Protein AF-A0A0S9QUF4-F1 (afdb_monomer_lite)

Structure (mmCIF, N/CA/C/O backbone):
data_AF-A0A0S9QUF4-F1
#
_entry.id   AF-A0A0S9QUF4-F1
#
loop_
_atom_site.group_PDB
_atom_site.id
_atom_site.type_symbol
_atom_site.label_atom_id
_atom_site.label_alt_id
_atom_site.label_comp_id
_atom_site.label_asym_id
_atom_site.label_entity_id
_atom_site.label_seq_id
_atom_site.pdbx_PDB_ins_code
_atom_site.Cartn_x
_atom_site.Cartn_y
_atom_site.Cartn_z
_atom_site.occupancy
_atom_site.B_iso_or_equiv
_atom_site.auth_seq_id
_atom_site.auth_comp_id
_atom_site.auth_asym_id
_atom_site.auth_atom_id
_atom_site.pdbx_PDB_model_num
ATOM 1 N N . MET A 1 1 ? 44.371 11.085 -21.356 1.00 67.75 1 MET A N 1
ATOM 2 C CA . MET A 1 1 ? 43.969 10.316 -22.567 1.00 67.75 1 MET A CA 1
ATOM 3 C C . MET A 1 1 ? 42.457 10.089 -22.721 1.00 67.75 1 MET A C 1
ATOM 5 O O . MET A 1 1 ? 41.937 10.367 -23.795 1.00 67.75 1 MET A O 1
ATOM 9 N N . ARG A 1 2 ? 41.716 9.590 -21.712 1.00 78.69 2 ARG A N 1
ATOM 10 C CA . ARG A 1 2 ? 40.257 9.343 -21.843 1.00 78.69 2 ARG A CA 1
ATOM 11 C C . ARG A 1 2 ? 39.419 10.625 -21.968 1.00 78.69 2 ARG A C 1
ATOM 13 O O . ARG A 1 2 ? 38.511 10.667 -22.792 1.00 78.69 2 ARG A O 1
ATOM 20 N N . GLU A 1 3 ? 39.765 11.670 -21.221 1.00 82.94 3 GLU A N 1
ATOM 21 C CA . GLU A 1 3 ? 39.061 12.964 -21.245 1.00 82.94 3 GLU A CA 1
ATOM 22 C C . GLU A 1 3 ? 39.268 13.718 -22.559 1.00 82.94 3 GLU A C 1
ATOM 24 O O . GLU A 1 3 ? 38.306 14.188 -23.154 1.00 82.94 3 GLU A O 1
ATOM 29 N N . TYR A 1 4 ? 40.493 13.705 -23.092 1.00 91.00 4 TYR A N 1
ATOM 30 C CA . TYR A 1 4 ? 40.798 14.242 -24.420 1.00 91.00 4 TYR A CA 1
ATOM 31 C C . TYR A 1 4 ? 39.963 13.570 -25.526 1.00 91.00 4 TYR A C 1
ATOM 33 O O . TYR A 1 4 ? 39.335 14.255 -26.330 1.00 91.00 4 TYR A O 1
ATOM 41 N N . LYS A 1 5 ? 39.868 12.229 -25.526 1.00 89.62 5 LYS A N 1
ATOM 42 C CA . LYS A 1 5 ? 39.033 11.487 -26.493 1.00 89.62 5 LYS A CA 1
ATOM 43 C C . LYS A 1 5 ? 37.543 11.817 -26.358 1.00 89.62 5 LYS A C 1
ATOM 45 O O . LYS A 1 5 ? 36.837 11.824 -27.362 1.00 89.62 5 LYS A O 1
ATOM 50 N N . ARG A 1 6 ? 37.057 12.081 -25.142 1.00 90.06 6 ARG A N 1
ATOM 51 C CA . ARG A 1 6 ? 35.666 12.484 -24.898 1.00 90.06 6 ARG A CA 1
ATOM 52 C C . ARG A 1 6 ? 35.401 13.905 -25.402 1.00 90.06 6 ARG A C 1
ATOM 54 O O . ARG A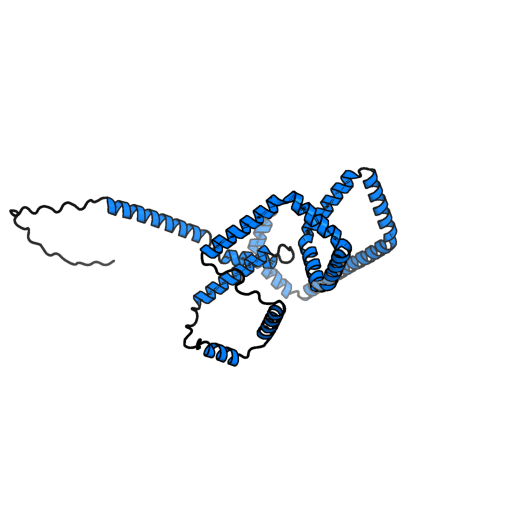 1 6 ? 34.499 14.080 -26.211 1.00 90.06 6 ARG A O 1
ATOM 61 N N . ALA A 1 7 ? 36.246 14.866 -25.030 1.00 91.00 7 ALA A N 1
ATOM 62 C CA . ALA A 1 7 ? 36.144 16.258 -25.468 1.00 91.00 7 ALA A CA 1
ATOM 63 C C . ALA A 1 7 ? 36.306 16.415 -26.991 1.00 91.00 7 ALA A C 1
ATOM 65 O O . ALA A 1 7 ? 35.723 17.316 -27.588 1.00 91.00 7 ALA A O 1
ATOM 66 N N . TRP A 1 8 ? 37.091 15.548 -27.639 1.00 94.38 8 TRP A N 1
ATOM 67 C CA . TRP A 1 8 ? 37.191 15.496 -29.098 1.00 94.38 8 TRP A CA 1
ATOM 68 C C . TRP A 1 8 ? 35.911 14.945 -29.742 1.00 94.38 8 TRP A C 1
ATOM 70 O O . TRP A 1 8 ? 35.427 15.524 -30.709 1.00 94.38 8 TRP A O 1
ATOM 80 N N . ARG A 1 9 ? 35.316 13.874 -29.192 1.00 91.38 9 ARG A N 1
ATOM 81 C CA . ARG A 1 9 ? 34.036 13.325 -29.686 1.00 91.38 9 ARG A CA 1
ATOM 82 C C . ARG A 1 9 ? 32.873 14.293 -29.504 1.00 91.38 9 ARG A C 1
ATOM 84 O O . ARG A 1 9 ? 32.008 14.329 -30.363 1.00 91.38 9 ARG A O 1
ATOM 91 N N . GLU A 1 10 ? 32.853 15.047 -28.409 1.00 91.94 10 GLU A N 1
ATOM 92 C CA . GLU A 1 10 ? 31.829 16.065 -28.150 1.00 91.94 10 GLU A CA 1
ATOM 93 C C . GLU A 1 10 ? 31.962 17.232 -29.138 1.00 91.94 10 GLU A C 1
ATOM 95 O O . GLU A 1 10 ? 30.980 17.599 -29.776 1.00 91.94 10 GLU A O 1
ATOM 100 N N . ARG A 1 11 ? 33.185 17.735 -29.366 1.00 93.31 11 ARG A N 1
ATOM 101 C CA . ARG A 1 11 ? 33.449 18.788 -30.363 1.00 93.31 11 ARG A CA 1
ATOM 102 C C . ARG A 1 11 ? 33.164 18.360 -31.806 1.00 93.31 11 ARG A C 1
ATOM 104 O O . ARG A 1 11 ? 32.759 19.189 -32.606 1.00 93.31 11 ARG A O 1
ATOM 111 N N . ASN A 1 12 ? 33.346 17.079 -32.128 1.00 94.12 12 ASN A N 1
ATOM 112 C CA . ASN A 1 12 ? 33.131 16.533 -33.473 1.00 94.12 12 ASN A CA 1
ATOM 113 C C . ASN A 1 12 ? 31.830 15.724 -33.593 1.00 94.12 12 ASN A C 1
ATOM 115 O O . ASN A 1 12 ? 31.680 14.942 -34.529 1.00 94.12 12 ASN A O 1
ATOM 119 N N . ALA A 1 13 ? 30.893 15.864 -32.652 1.00 93.00 13 ALA A N 1
ATOM 120 C CA . ALA A 1 13 ? 29.685 15.041 -32.622 1.00 93.00 13 ALA A CA 1
ATOM 121 C C . ALA A 1 13 ? 28.833 15.211 -33.889 1.00 93.00 13 ALA A C 1
ATOM 123 O O . ALA A 1 13 ? 28.369 14.211 -34.435 1.00 93.00 13 ALA A O 1
ATOM 124 N N . ALA A 1 14 ? 28.688 16.452 -34.371 1.00 92.69 14 ALA A N 1
ATOM 125 C CA . ALA A 1 14 ? 27.957 16.773 -35.597 1.00 92.69 14 ALA A CA 1
ATOM 126 C C . ALA A 1 14 ? 28.608 16.120 -36.825 1.00 92.69 14 ALA A C 1
ATOM 128 O O . ALA A 1 14 ? 27.965 15.330 -37.505 1.00 92.69 14 ALA A O 1
ATOM 129 N N . HIS A 1 15 ? 29.916 16.315 -37.015 1.00 93.25 15 HIS A N 1
ATOM 130 C CA . HIS A 1 15 ? 30.663 15.709 -38.121 1.00 93.25 15 HIS A CA 1
ATOM 131 C C . HIS A 1 15 ? 30.640 14.169 -38.084 1.00 93.25 15 HIS A C 1
ATOM 133 O O . HIS A 1 15 ? 30.489 13.509 -39.107 1.00 93.25 15 HIS A O 1
ATOM 139 N N . ILE A 1 16 ? 30.763 13.556 -36.899 1.00 91.06 16 ILE A N 1
ATOM 140 C CA . ILE A 1 16 ? 30.657 12.094 -36.745 1.00 91.06 16 ILE A CA 1
ATOM 141 C C . ILE A 1 16 ? 29.246 11.609 -37.103 1.00 91.06 16 ILE A C 1
ATOM 143 O O . ILE A 1 16 ? 29.099 10.512 -37.641 1.00 91.06 16 ILE A O 1
ATOM 147 N N . TRP A 1 17 ? 28.213 12.384 -36.770 1.00 93.81 17 TRP A N 1
ATOM 148 C CA . TRP A 1 17 ? 26.831 12.054 -37.098 1.00 93.81 17 TRP A CA 1
ATOM 149 C C . TRP A 1 17 ? 26.563 12.177 -38.600 1.00 93.81 17 TRP A C 1
ATOM 151 O O . TRP A 1 17 ? 26.047 11.227 -39.180 1.00 93.81 17 TRP A O 1
ATOM 161 N N . GLU A 1 18 ? 26.992 13.269 -39.232 1.00 92.94 18 GLU A N 1
ATOM 162 C CA . GLU A 1 18 ? 26.884 13.492 -40.681 1.00 92.94 18 GLU A CA 1
ATOM 163 C C . GLU A 1 18 ? 27.625 12.412 -41.472 1.00 92.94 18 GLU A C 1
ATOM 165 O O . GLU A 1 18 ? 27.041 11.781 -42.350 1.00 92.94 18 GLU A O 1
ATOM 170 N N . TYR A 1 19 ? 28.870 12.112 -41.091 1.00 94.00 19 TYR A N 1
ATOM 171 C CA . TYR A 1 19 ? 29.651 11.037 -41.704 1.00 94.00 19 TYR A CA 1
ATOM 172 C C . TYR A 1 19 ? 28.949 9.678 -41.590 1.00 94.00 19 TYR A C 1
ATOM 174 O O . TYR A 1 19 ? 28.909 8.910 -42.547 1.00 94.00 19 TYR A O 1
ATOM 182 N N . ARG A 1 20 ? 28.358 9.370 -40.427 1.00 91.12 20 ARG A N 1
ATOM 183 C CA . ARG A 1 20 ? 27.586 8.131 -40.243 1.00 91.12 20 ARG A CA 1
ATOM 184 C C . ARG A 1 20 ? 26.309 8.124 -41.070 1.00 91.12 20 ARG A C 1
ATOM 186 O O . ARG A 1 20 ? 25.988 7.088 -41.626 1.00 91.12 20 ARG A O 1
ATOM 193 N N . ALA A 1 21 ? 25.594 9.241 -41.153 1.00 91.94 21 ALA A N 1
ATOM 194 C CA . ALA A 1 21 ? 24.373 9.336 -41.944 1.00 91.94 21 ALA A CA 1
ATOM 195 C C . ALA A 1 21 ? 24.660 9.141 -43.441 1.00 91.94 21 ALA A C 1
ATOM 197 O O . ALA A 1 21 ? 23.951 8.378 -44.092 1.00 91.94 21 ALA A O 1
ATOM 198 N N . ALA A 1 22 ? 25.729 9.756 -43.957 1.00 93.25 22 ALA A N 1
ATOM 199 C CA . ALA A 1 22 ? 26.190 9.559 -45.329 1.00 93.25 22 ALA A CA 1
ATOM 200 C C . ALA A 1 22 ? 26.608 8.101 -45.577 1.00 93.25 22 ALA A C 1
ATOM 202 O O . ALA A 1 22 ? 26.107 7.463 -46.498 1.00 93.25 22 ALA A O 1
ATOM 203 N N . TYR A 1 23 ? 27.429 7.530 -44.691 1.00 93.12 23 TYR A N 1
ATOM 204 C CA . TYR A 1 23 ? 27.848 6.132 -44.791 1.00 93.12 23 TYR A CA 1
ATOM 205 C C . TYR A 1 23 ? 26.661 5.155 -44.758 1.00 93.12 23 TYR A C 1
ATOM 207 O O . TYR A 1 23 ? 26.606 4.207 -45.542 1.00 93.12 23 TYR A O 1
ATOM 215 N N . ASP A 1 24 ? 25.694 5.390 -43.869 1.00 91.31 24 ASP A N 1
ATOM 216 C CA . ASP A 1 24 ? 24.489 4.573 -43.730 1.00 91.31 24 ASP A CA 1
ATOM 217 C C . ASP A 1 24 ? 23.575 4.690 -44.967 1.00 91.31 24 ASP A C 1
ATOM 219 O O . ASP A 1 24 ? 22.935 3.703 -45.339 1.00 91.31 24 ASP A O 1
ATOM 223 N N . ALA A 1 25 ? 23.534 5.861 -45.617 1.00 91.31 25 ALA A N 1
ATOM 224 C CA . ALA A 1 25 ? 22.797 6.094 -46.860 1.00 91.31 25 ALA A CA 1
ATOM 225 C C . ALA A 1 25 ? 23.457 5.419 -48.074 1.00 91.31 25 ALA A C 1
ATOM 227 O O . ALA A 1 25 ? 22.751 4.893 -48.932 1.00 91.31 25 ALA A O 1
ATOM 228 N N . GLU A 1 26 ? 24.789 5.385 -48.121 1.00 93.81 26 GLU A N 1
ATOM 229 C CA . GLU A 1 26 ? 25.563 4.708 -49.170 1.00 93.81 26 GLU A CA 1
ATOM 230 C C . GLU A 1 26 ? 25.562 3.177 -49.017 1.00 93.81 26 GLU A C 1
ATOM 232 O O . GLU A 1 26 ? 25.671 2.455 -50.006 1.00 93.81 26 GLU A O 1
ATOM 237 N N . HIS A 1 27 ? 25.394 2.658 -47.791 1.00 94.62 27 HIS A N 1
ATOM 238 C CA . HIS A 1 27 ? 25.490 1.222 -47.486 1.00 94.62 27 HIS A CA 1
ATOM 239 C C . HIS A 1 27 ? 24.223 0.642 -46.817 1.00 94.62 27 HIS A C 1
ATOM 241 O O . HIS A 1 27 ? 24.315 -0.032 -45.776 1.00 94.62 27 HIS A O 1
ATOM 247 N N . PRO A 1 28 ? 23.021 0.823 -47.400 1.00 92.19 28 PRO A N 1
ATOM 248 C CA . PRO A 1 28 ? 21.770 0.395 -46.775 1.00 92.19 28 PRO A CA 1
ATOM 249 C C . PRO A 1 28 ? 21.699 -1.127 -46.594 1.00 92.19 28 PRO A C 1
ATOM 251 O O . PRO A 1 28 ? 21.142 -1.618 -45.607 1.00 92.19 28 PRO A O 1
ATOM 254 N N . ASP A 1 29 ? 22.292 -1.897 -47.505 1.00 92.94 29 ASP A N 1
ATOM 255 C CA . ASP A 1 29 ? 22.238 -3.359 -47.461 1.00 92.94 29 ASP A CA 1
ATOM 256 C C . ASP A 1 29 ? 23.143 -3.952 -46.379 1.00 92.94 29 ASP A C 1
ATOM 258 O O . ASP A 1 29 ? 22.740 -4.897 -45.693 1.00 92.94 29 ASP A O 1
ATOM 262 N N . VAL A 1 30 ? 24.307 -3.340 -46.130 1.00 91.88 30 VAL A N 1
ATOM 263 C CA . VAL A 1 30 ? 25.184 -3.708 -45.007 1.00 91.88 30 VAL A CA 1
ATOM 264 C C . VAL A 1 30 ? 24.451 -3.474 -43.685 1.00 91.88 30 VAL A C 1
ATOM 266 O O . VAL A 1 30 ? 24.403 -4.369 -42.839 1.00 91.88 30 VAL A O 1
ATOM 269 N N . LYS A 1 31 ? 23.772 -2.329 -43.533 1.00 90.00 31 LYS A N 1
ATOM 270 C CA . LYS A 1 31 ? 22.973 -2.029 -42.334 1.00 90.00 31 LYS A CA 1
ATOM 271 C C . LYS A 1 31 ? 21.803 -2.972 -42.134 1.00 90.00 31 LYS A C 1
ATOM 273 O O . LYS A 1 31 ? 21.579 -3.444 -41.017 1.00 90.00 31 LYS A O 1
ATOM 278 N N . ARG A 1 32 ? 21.063 -3.291 -43.197 1.00 91.69 32 ARG A N 1
ATOM 279 C CA . ARG A 1 32 ? 19.975 -4.279 -43.132 1.00 91.69 32 ARG A CA 1
ATOM 280 C C . ARG A 1 32 ? 20.510 -5.652 -42.728 1.00 91.69 32 ARG A C 1
ATOM 282 O O . ARG A 1 32 ? 19.890 -6.316 -41.894 1.00 91.69 32 ARG A O 1
ATOM 289 N N . ALA A 1 33 ? 21.656 -6.073 -43.262 1.00 93.50 33 ALA A N 1
ATOM 290 C CA . ALA A 1 33 ? 22.291 -7.339 -42.906 1.00 93.50 33 ALA A CA 1
ATOM 291 C C . ALA A 1 33 ? 22.763 -7.365 -41.439 1.00 93.50 33 ALA A C 1
ATOM 293 O O . ALA A 1 33 ? 22.498 -8.335 -40.725 1.00 93.50 33 ALA A O 1
ATOM 294 N N . GLU A 1 34 ? 23.392 -6.294 -40.950 1.00 93.00 34 GLU A N 1
ATOM 295 C CA . GLU A 1 34 ? 23.780 -6.147 -39.542 1.00 93.00 34 GLU A CA 1
ATOM 296 C C . GLU A 1 34 ? 22.569 -6.163 -38.603 1.00 93.00 34 GLU A C 1
ATOM 298 O O . GLU A 1 34 ? 22.570 -6.882 -37.600 1.00 93.00 34 GLU A O 1
ATOM 303 N N . ALA A 1 35 ? 21.506 -5.430 -38.948 1.00 92.44 35 ALA A N 1
ATOM 304 C CA . ALA A 1 35 ? 20.266 -5.399 -38.180 1.00 92.44 35 ALA A CA 1
ATOM 305 C C . ALA A 1 35 ? 19.613 -6.789 -38.101 1.00 92.44 35 ALA A C 1
ATOM 307 O O . ALA A 1 35 ? 19.190 -7.206 -37.019 1.00 92.44 35 ALA A O 1
ATOM 308 N N . ARG A 1 36 ? 19.594 -7.547 -39.210 1.00 95.62 36 ARG A N 1
ATOM 309 C CA . ARG A 1 36 ? 19.120 -8.944 -39.242 1.00 95.62 36 ARG A CA 1
ATOM 310 C C . ARG A 1 36 ? 19.958 -9.842 -38.329 1.00 95.62 36 ARG A C 1
ATOM 312 O O . ARG A 1 36 ? 19.392 -10.506 -37.461 1.00 95.62 36 ARG A O 1
ATOM 319 N N . ARG A 1 37 ? 21.293 -9.794 -38.429 1.00 95.31 37 ARG A N 1
ATOM 320 C CA . ARG A 1 37 ? 22.211 -10.564 -37.561 1.00 95.31 37 ARG A CA 1
ATOM 321 C C . ARG A 1 37 ? 22.020 -10.227 -36.080 1.00 95.31 37 ARG A C 1
ATOM 323 O O . ARG A 1 37 ? 21.986 -11.118 -35.229 1.00 95.31 37 ARG A O 1
ATOM 330 N N . TYR A 1 38 ? 21.863 -8.945 -35.754 1.00 94.56 38 TYR A N 1
ATOM 331 C CA . TYR A 1 38 ? 21.595 -8.496 -34.390 1.00 94.56 38 TYR A CA 1
ATOM 332 C C . TYR A 1 38 ? 20.245 -9.017 -33.873 1.00 94.56 38 TYR A C 1
ATOM 334 O O . TYR A 1 38 ? 20.170 -9.555 -32.761 1.00 94.56 38 TYR A O 1
ATOM 342 N N . ALA A 1 39 ? 19.187 -8.906 -34.680 1.00 95.69 39 ALA A N 1
ATOM 343 C CA . ALA A 1 39 ? 17.855 -9.394 -34.339 1.00 95.69 39 ALA A CA 1
ATOM 344 C C . ALA A 1 39 ? 17.838 -10.918 -34.136 1.00 95.69 39 ALA A C 1
ATOM 346 O O . ALA A 1 39 ? 17.264 -11.403 -33.157 1.00 95.69 39 ALA A O 1
ATOM 347 N N . GLU A 1 40 ? 18.520 -11.679 -34.992 1.00 96.00 40 GLU A N 1
ATOM 348 C CA . GLU A 1 40 ? 18.682 -13.128 -34.854 1.00 96.00 40 GLU A CA 1
ATOM 349 C C . GLU A 1 40 ? 19.428 -13.500 -33.576 1.00 96.00 40 GLU A C 1
ATOM 351 O O . GLU A 1 40 ? 18.939 -14.329 -32.804 1.00 96.00 40 GLU A O 1
ATOM 356 N N . LYS A 1 41 ? 20.553 -12.836 -33.284 1.00 96.81 41 LYS A N 1
ATOM 357 C CA . LYS A 1 41 ? 21.297 -13.032 -32.032 1.00 96.81 41 LYS A CA 1
ATOM 358 C C . LYS A 1 41 ? 20.410 -12.765 -30.816 1.00 96.81 41 LYS A C 1
ATOM 360 O O . LYS A 1 41 ? 20.392 -13.566 -29.880 1.00 96.81 41 LYS A O 1
ATOM 365 N N . LYS A 1 42 ? 19.609 -11.692 -30.836 1.00 96.44 42 LYS A N 1
ATOM 366 C CA . LYS A 1 42 ? 18.646 -11.392 -29.764 1.00 96.44 42 LYS A CA 1
ATOM 367 C C . LYS A 1 42 ? 17.520 -12.415 -29.669 1.00 96.44 42 LYS A C 1
ATOM 369 O O . LYS A 1 42 ? 17.131 -12.781 -28.559 1.00 96.44 42 LYS A O 1
ATOM 374 N N . ARG A 1 43 ? 17.016 -12.926 -30.792 1.00 96.06 43 ARG A N 1
ATOM 375 C CA . ARG A 1 43 ? 16.012 -14.000 -30.814 1.00 96.06 43 ARG A CA 1
ATOM 376 C C . ARG A 1 43 ? 16.579 -15.293 -30.229 1.00 96.06 43 ARG A C 1
ATOM 378 O O . ARG A 1 43 ? 15.913 -15.923 -29.410 1.00 96.06 43 ARG A O 1
ATOM 385 N N . GLN A 1 44 ? 17.808 -15.661 -30.586 1.00 96.06 44 GLN A N 1
ATOM 386 C CA . GLN A 1 44 ? 18.507 -16.816 -30.021 1.00 96.06 44 GLN A CA 1
ATOM 387 C C . GLN A 1 44 ? 18.759 -16.648 -28.517 1.00 96.06 44 GLN A C 1
ATOM 389 O O . GLN A 1 44 ? 18.510 -17.576 -27.752 1.00 96.06 44 GLN A O 1
ATOM 394 N N . GLU A 1 45 ? 19.182 -15.465 -28.067 1.00 96.12 45 GLU A N 1
ATOM 395 C CA . GLU A 1 45 ? 19.373 -15.156 -26.645 1.00 96.12 45 GLU A CA 1
ATOM 396 C C . GLU A 1 45 ? 18.060 -15.297 -25.857 1.00 96.12 45 GLU A C 1
ATOM 398 O O . GLU A 1 45 ? 18.023 -15.960 -24.818 1.00 96.12 45 GLU A O 1
ATOM 403 N N . ARG A 1 46 ? 16.952 -14.752 -26.382 1.00 96.19 46 ARG A N 1
ATOM 404 C CA . ARG A 1 46 ? 15.613 -14.907 -25.788 1.00 96.19 46 ARG A CA 1
ATOM 405 C C . ARG A 1 46 ? 15.188 -16.373 -25.728 1.00 96.19 46 ARG A C 1
ATOM 407 O O . ARG A 1 46 ? 14.740 -16.812 -24.673 1.00 96.19 46 ARG A O 1
ATOM 414 N N . ARG A 1 47 ? 15.392 -17.140 -26.806 1.00 96.50 47 ARG A N 1
ATOM 415 C CA . ARG A 1 47 ? 15.107 -18.586 -26.846 1.00 96.50 47 ARG A CA 1
ATOM 416 C C . ARG A 1 47 ? 15.924 -19.356 -25.810 1.00 96.50 47 ARG A C 1
ATOM 418 O O . ARG A 1 47 ? 15.355 -20.156 -25.080 1.00 96.50 47 ARG A O 1
ATOM 425 N N . ARG A 1 48 ? 17.226 -19.074 -25.683 1.00 96.94 48 ARG A N 1
ATOM 426 C CA . ARG A 1 48 ? 18.100 -19.675 -24.657 1.00 96.94 48 ARG A CA 1
ATOM 427 C C . ARG A 1 48 ? 17.653 -19.313 -23.241 1.00 96.94 48 ARG A C 1
ATOM 429 O O . ARG A 1 48 ? 17.691 -20.150 -22.347 1.00 96.94 48 ARG A O 1
ATOM 436 N N . LYS A 1 49 ? 17.223 -18.070 -23.013 1.00 96.12 49 LYS A N 1
ATOM 437 C CA . LYS A 1 49 ? 16.694 -17.641 -21.712 1.00 96.12 49 LYS A CA 1
ATOM 438 C C . LYS A 1 49 ? 15.385 -18.358 -21.382 1.00 96.12 49 LYS A C 1
ATOM 440 O O . LYS A 1 49 ? 15.241 -18.856 -20.271 1.00 96.12 49 LYS A O 1
ATOM 445 N N . GLN A 1 50 ? 14.467 -18.447 -22.341 1.00 94.94 50 GLN A N 1
ATOM 446 C CA . GLN A 1 50 ? 13.205 -19.170 -22.184 1.00 94.94 50 GLN A CA 1
ATOM 447 C C . GLN A 1 50 ? 13.440 -20.665 -21.954 1.00 94.94 50 GLN A C 1
ATOM 449 O O . GLN A 1 50 ? 12.865 -21.222 -21.025 1.00 94.94 50 GLN A O 1
ATOM 454 N N . SER A 1 51 ? 14.329 -21.307 -22.718 1.00 95.12 51 SER A N 1
ATOM 455 C CA . SER A 1 51 ? 14.635 -22.728 -22.530 1.00 95.12 51 SER A CA 1
ATOM 456 C C . SER A 1 51 ? 15.243 -23.003 -21.155 1.00 95.12 51 SER A C 1
ATOM 458 O O . SER A 1 51 ? 14.812 -23.940 -20.492 1.00 95.12 51 SER A O 1
ATOM 460 N N . ARG A 1 52 ? 16.151 -22.140 -20.673 1.00 96.62 52 ARG A N 1
ATOM 461 C CA . ARG A 1 52 ? 16.693 -22.203 -19.303 1.00 96.62 52 ARG A CA 1
ATOM 462 C C . ARG A 1 52 ? 15.622 -22.011 -18.231 1.00 96.62 52 ARG A C 1
ATOM 464 O O . ARG A 1 52 ? 15.654 -22.688 -17.212 1.00 96.62 52 ARG A O 1
ATOM 471 N N . GLN A 1 53 ? 14.680 -21.091 -18.436 1.00 95.81 53 GLN A N 1
ATOM 472 C CA . GLN A 1 53 ? 13.568 -20.891 -17.502 1.00 95.81 53 GLN A CA 1
ATOM 473 C C . GLN A 1 53 ? 12.659 -22.119 -17.453 1.00 95.81 53 GLN A C 1
ATOM 475 O O . GLN A 1 53 ? 12.302 -22.566 -16.367 1.00 95.81 53 GLN A O 1
ATOM 480 N N . VAL A 1 54 ? 12.328 -22.698 -18.609 1.00 96.12 54 VAL A N 1
ATOM 481 C CA . VAL A 1 54 ? 11.514 -23.916 -18.696 1.00 96.12 54 VAL A CA 1
ATOM 482 C C . VAL A 1 54 ? 12.240 -25.101 -18.062 1.00 96.12 54 VAL A C 1
ATOM 484 O O . VAL A 1 54 ? 11.638 -25.812 -17.263 1.00 96.12 54 VAL A O 1
ATOM 487 N N . SER A 1 55 ? 13.528 -25.304 -18.356 1.00 95.62 55 SER A N 1
ATOM 488 C CA . SER A 1 55 ? 14.307 -26.398 -17.765 1.00 95.62 55 SER A CA 1
ATOM 489 C C . SER A 1 55 ? 14.470 -26.227 -16.255 1.00 95.62 55 SER A C 1
ATOM 491 O O . SER A 1 55 ? 14.297 -27.187 -15.513 1.00 95.62 55 SER A O 1
ATOM 493 N N . SER A 1 56 ? 14.726 -25.003 -15.785 1.00 94.62 56 SER A N 1
ATOM 494 C CA . SER A 1 56 ? 14.801 -24.678 -14.358 1.00 94.62 56 SER A CA 1
ATOM 495 C C . SER A 1 56 ? 13.466 -24.914 -13.654 1.00 94.62 56 SER A C 1
ATOM 497 O O . SER A 1 56 ? 13.447 -25.510 -12.579 1.00 94.62 56 SER A O 1
ATOM 499 N N . LYS A 1 57 ? 12.346 -24.522 -14.274 1.00 96.25 57 LYS A N 1
ATOM 500 C CA . LYS A 1 57 ? 11.004 -24.773 -13.741 1.00 96.25 57 LYS A CA 1
ATOM 501 C C . LYS A 1 57 ? 10.718 -26.271 -13.646 1.00 96.25 57 LYS A C 1
ATOM 503 O O . LYS A 1 57 ? 10.341 -26.726 -12.574 1.00 96.25 57 LYS A O 1
ATOM 508 N N . LYS A 1 58 ? 10.985 -27.038 -14.710 1.00 96.06 58 LYS A N 1
ATOM 509 C CA . LYS A 1 58 ? 10.837 -28.505 -14.715 1.00 96.06 58 LYS A CA 1
ATOM 510 C C . LYS A 1 58 ? 11.698 -29.170 -13.640 1.00 96.06 58 LYS A C 1
ATOM 512 O O . LYS A 1 58 ? 11.216 -30.030 -12.913 1.00 96.06 58 LYS A O 1
ATOM 517 N N . TYR A 1 59 ? 12.954 -28.744 -13.503 1.00 96.00 59 TYR A N 1
ATOM 518 C CA . TYR A 1 59 ? 13.849 -29.241 -12.459 1.00 96.00 59 TYR A CA 1
ATOM 519 C C . TYR A 1 59 ? 13.308 -28.937 -11.056 1.00 96.00 59 TYR A C 1
ATOM 521 O O . TYR A 1 59 ? 13.306 -29.818 -10.197 1.00 96.00 59 TYR A O 1
ATOM 529 N N . TYR A 1 60 ? 12.826 -27.713 -10.823 1.00 94.62 60 TYR A N 1
ATOM 530 C CA . TYR A 1 60 ? 12.244 -27.325 -9.541 1.00 94.62 60 TYR A CA 1
ATOM 531 C C . TYR A 1 60 ? 10.960 -28.098 -9.241 1.00 94.62 60 TYR A C 1
ATOM 533 O O . TYR A 1 60 ? 10.785 -28.552 -8.119 1.00 94.62 60 TYR A O 1
ATOM 541 N N . GLU A 1 61 ? 10.083 -28.289 -10.227 1.00 94.81 61 GLU A N 1
ATOM 542 C CA . GLU A 1 61 ? 8.860 -29.083 -10.083 1.00 94.81 61 GLU A CA 1
ATOM 543 C C . GLU A 1 61 ? 9.180 -30.540 -9.734 1.00 94.81 61 GLU A C 1
ATOM 545 O O . GLU A 1 61 ? 8.633 -31.061 -8.763 1.00 94.81 61 GLU A O 1
ATOM 550 N N . ALA A 1 62 ? 10.138 -31.156 -10.434 1.00 96.38 62 ALA A N 1
ATOM 551 C CA . ALA A 1 62 ? 10.594 -32.517 -10.153 1.00 96.38 62 ALA A CA 1
ATOM 552 C C . ALA A 1 62 ? 11.245 -32.660 -8.763 1.00 96.38 62 ALA A C 1
ATOM 554 O O . ALA A 1 62 ? 11.128 -33.702 -8.124 1.00 96.38 62 ALA A O 1
ATOM 555 N N . ASN A 1 63 ? 11.910 -31.613 -8.264 1.00 95.94 63 ASN A N 1
ATOM 556 C CA . ASN A 1 63 ? 12.609 -31.626 -6.972 1.00 95.94 63 ASN A CA 1
ATOM 557 C C . ASN A 1 63 ? 11.885 -30.836 -5.872 1.00 95.94 63 ASN A C 1
ATOM 559 O O . ASN A 1 63 ? 12.462 -30.554 -4.818 1.00 95.94 63 ASN A O 1
ATOM 563 N N . LYS A 1 64 ? 10.614 -30.486 -6.084 1.00 95.75 64 LYS A N 1
ATOM 564 C CA . LYS A 1 64 ? 9.856 -29.609 -5.187 1.00 95.75 64 LYS A CA 1
ATOM 565 C C . LYS A 1 64 ? 9.757 -30.191 -3.778 1.00 95.75 64 LYS A C 1
ATOM 567 O O . LYS A 1 64 ? 9.978 -29.479 -2.800 1.00 95.75 64 LYS A O 1
ATOM 572 N N . ALA A 1 65 ? 9.475 -31.491 -3.677 1.00 94.75 65 ALA A N 1
ATOM 573 C CA . ALA A 1 65 ? 9.389 -32.203 -2.403 1.00 94.75 65 ALA A CA 1
ATOM 574 C C . ALA A 1 65 ? 10.720 -32.153 -1.634 1.00 94.75 65 ALA A C 1
ATOM 576 O O . ALA A 1 65 ? 10.744 -31.683 -0.497 1.00 94.75 65 ALA A O 1
ATOM 577 N N . LYS A 1 66 ? 11.833 -32.497 -2.299 1.00 95.19 66 LYS A N 1
ATOM 578 C CA . LYS A 1 66 ? 13.187 -32.441 -1.723 1.00 95.19 66 LYS A CA 1
ATOM 579 C C . LYS A 1 66 ? 13.550 -31.036 -1.246 1.00 95.19 66 LYS A C 1
ATOM 581 O O . LYS A 1 66 ? 14.065 -30.864 -0.146 1.00 95.19 66 LYS A O 1
ATOM 586 N N . HIS A 1 67 ? 13.232 -30.006 -2.032 1.00 93.75 67 HIS A N 1
ATOM 587 C CA . HIS A 1 67 ? 13.478 -28.620 -1.634 1.00 93.75 67 HIS A CA 1
ATOM 588 C C . HIS A 1 67 ? 12.646 -28.223 -0.403 1.00 93.75 67 HIS A C 1
ATOM 590 O O . HIS A 1 67 ? 13.140 -27.541 0.501 1.00 93.75 67 HIS A O 1
ATOM 596 N N . HIS A 1 68 ? 11.377 -28.636 -0.334 1.00 94.31 68 HIS A N 1
ATOM 597 C CA . HIS A 1 68 ? 10.535 -28.388 0.836 1.00 94.31 68 HIS A CA 1
ATOM 598 C C . HIS A 1 68 ? 11.024 -29.139 2.077 1.00 94.31 68 HIS A C 1
ATOM 600 O O . HIS A 1 68 ? 11.029 -28.556 3.160 1.00 94.31 68 HIS A O 1
ATOM 606 N N . GLU A 1 69 ? 11.470 -30.385 1.935 1.00 95.31 69 GLU A N 1
ATOM 607 C CA . GLU A 1 69 ? 12.089 -31.179 3.002 1.00 95.31 69 GLU A CA 1
ATOM 608 C C . GLU A 1 69 ? 13.366 -30.540 3.520 1.00 95.31 69 GLU A C 1
ATOM 610 O O . GLU A 1 69 ? 13.454 -30.272 4.716 1.00 95.31 69 GLU A O 1
ATOM 615 N N . TYR A 1 70 ? 14.278 -30.172 2.624 1.00 95.81 70 TYR A N 1
ATOM 616 C CA . TYR A 1 70 ? 15.483 -29.427 2.968 1.00 95.81 70 TYR A CA 1
ATOM 617 C C . TYR A 1 70 ? 15.147 -28.136 3.730 1.00 95.81 70 TYR A C 1
ATOM 619 O O . TYR A 1 70 ? 15.698 -27.857 4.792 1.00 95.81 70 TYR A O 1
ATOM 627 N N . THR A 1 71 ? 14.155 -27.376 3.254 1.00 94.88 71 THR A N 1
ATOM 628 C CA . THR A 1 71 ? 13.700 -26.147 3.927 1.00 94.88 71 THR A CA 1
ATOM 629 C C . THR A 1 71 ? 13.057 -26.434 5.291 1.00 94.88 71 THR A C 1
ATOM 631 O O . THR A 1 71 ? 13.131 -25.605 6.198 1.00 94.88 71 THR A O 1
ATOM 634 N N . ARG A 1 72 ? 12.376 -27.574 5.470 1.00 95.75 72 ARG A N 1
ATOM 635 C CA . ARG A 1 72 ? 11.838 -28.004 6.774 1.00 95.75 72 ARG A CA 1
ATOM 636 C C . ARG A 1 72 ? 12.972 -28.352 7.734 1.00 95.75 72 ARG A C 1
ATOM 638 O O . ARG A 1 72 ? 13.008 -27.786 8.820 1.00 95.75 72 ARG A O 1
ATOM 645 N N . GLN A 1 73 ? 13.909 -29.196 7.314 1.00 96.12 73 GLN A N 1
ATOM 646 C CA . GLN A 1 73 ? 15.061 -29.607 8.120 1.00 96.12 73 GLN A CA 1
ATOM 647 C C . GLN A 1 73 ? 15.927 -28.410 8.518 1.00 96.12 73 GLN A C 1
ATOM 649 O O . GLN A 1 73 ? 16.266 -28.261 9.686 1.00 96.12 73 GLN A O 1
ATOM 654 N N . TRP A 1 74 ? 16.198 -27.493 7.586 1.00 95.06 74 TRP A N 1
ATOM 655 C CA . TRP A 1 74 ? 16.924 -26.257 7.877 1.00 95.06 74 TRP A CA 1
ATOM 656 C C . TRP A 1 74 ? 16.206 -25.390 8.920 1.00 95.06 74 TRP A C 1
ATOM 658 O O . TRP A 1 74 ? 16.844 -24.870 9.833 1.00 95.06 74 TRP A O 1
ATOM 668 N N . ARG A 1 75 ? 14.873 -25.259 8.831 1.00 94.00 75 ARG A N 1
ATOM 669 C CA . ARG A 1 75 ? 14.082 -24.525 9.834 1.00 94.00 75 ARG A CA 1
ATOM 670 C C . ARG A 1 75 ? 14.123 -25.195 11.202 1.00 94.00 75 ARG A C 1
ATOM 672 O O . ARG A 1 75 ? 14.277 -24.489 12.189 1.00 94.00 75 ARG A O 1
ATOM 679 N N . LEU A 1 76 ? 13.995 -26.521 11.256 1.00 95.12 76 LEU A N 1
ATOM 680 C CA . LEU A 1 76 ? 14.084 -27.280 12.505 1.00 95.12 76 LEU A CA 1
ATOM 681 C C . LEU A 1 76 ? 15.467 -27.134 13.139 1.00 95.12 76 LEU A C 1
ATOM 683 O O . LEU A 1 76 ? 15.556 -26.828 14.319 1.00 95.12 76 LEU A O 1
ATOM 687 N N . ARG A 1 77 ? 16.533 -27.238 12.338 1.00 95.56 77 ARG A N 1
ATOM 688 C CA . ARG A 1 77 ? 17.905 -26.993 12.788 1.00 95.56 77 ARG A CA 1
ATOM 689 C C . ARG A 1 77 ? 18.068 -25.583 13.357 1.00 95.56 77 ARG A C 1
ATOM 691 O O . ARG A 1 77 ? 18.611 -25.434 14.440 1.00 95.56 77 ARG A O 1
ATOM 698 N N . LYS A 1 78 ? 17.562 -24.553 12.671 1.00 94.12 78 LYS A N 1
ATOM 699 C CA . LYS A 1 78 ? 17.647 -23.167 13.159 1.00 94.12 78 LYS A CA 1
ATOM 700 C C . LYS A 1 78 ? 16.831 -22.918 14.423 1.00 94.12 78 LYS A C 1
ATOM 702 O O . LYS A 1 78 ? 17.287 -22.185 15.288 1.00 94.12 78 LYS A O 1
ATOM 707 N N . LEU A 1 79 ? 15.661 -23.542 14.533 1.00 94.31 79 LEU A N 1
ATOM 708 C CA . LEU A 1 79 ? 14.858 -23.512 15.753 1.00 94.31 79 LEU A CA 1
ATOM 709 C C . LEU A 1 79 ? 15.529 -24.255 16.914 1.00 94.31 79 LEU A C 1
ATOM 711 O O . LEU A 1 79 ? 15.318 -23.851 18.046 1.00 94.31 79 LEU A O 1
ATOM 715 N N . ALA A 1 80 ? 16.297 -25.315 16.649 1.00 94.25 80 ALA A N 1
ATOM 716 C CA . ALA A 1 80 ? 17.033 -26.058 17.671 1.00 94.25 80 ALA A CA 1
ATOM 717 C C . ALA A 1 80 ? 18.316 -25.337 18.124 1.00 94.25 80 ALA A C 1
ATOM 719 O O . ALA A 1 80 ? 18.643 -25.387 19.302 1.00 94.25 80 ALA A O 1
ATOM 720 N N . GLU A 1 81 ? 19.022 -24.665 17.206 1.00 94.81 81 GLU A N 1
ATOM 721 C CA . GLU A 1 81 ? 20.220 -23.864 17.511 1.00 94.81 81 GLU A CA 1
ATOM 722 C C . GLU A 1 81 ? 19.880 -22.627 18.363 1.00 94.81 81 GLU A C 1
ATOM 724 O O . GLU A 1 81 ? 20.567 -22.357 19.342 1.00 94.81 81 GLU A O 1
ATOM 729 N N . ASP A 1 82 ? 18.835 -21.876 17.992 1.00 94.25 82 ASP A N 1
ATOM 730 C CA . ASP A 1 82 ? 18.393 -20.672 18.710 1.00 94.25 82 ASP A CA 1
ATOM 731 C C . ASP A 1 82 ? 16.885 -20.418 18.485 1.00 94.25 82 ASP A C 1
ATOM 733 O O . ASP A 1 82 ? 16.480 -19.770 17.503 1.00 94.25 82 ASP A O 1
ATOM 737 N N . PRO A 1 83 ? 16.020 -20.927 19.383 1.00 93.31 83 PRO A N 1
ATOM 738 C CA . PRO A 1 83 ? 14.578 -20.774 19.252 1.00 93.31 83 PRO A CA 1
ATOM 739 C C . PRO A 1 83 ? 14.120 -19.310 19.304 1.00 93.31 83 PRO A C 1
ATOM 741 O O . PRO A 1 83 ? 13.204 -18.926 18.567 1.00 93.31 83 PRO A O 1
ATOM 744 N N . GLU A 1 84 ? 14.720 -18.495 20.174 1.00 93.25 84 GLU A N 1
ATOM 745 C CA . GLU A 1 84 ? 14.279 -17.119 20.413 1.00 93.25 84 GLU A CA 1
ATOM 746 C C . GLU A 1 84 ? 14.776 -16.170 19.325 1.00 93.25 84 GLU A C 1
ATOM 748 O O . GLU A 1 84 ? 13.968 -15.432 18.747 1.00 93.25 84 GLU A O 1
ATOM 753 N N . GLY A 1 85 ? 16.055 -16.243 18.950 1.00 93.88 85 GLY A N 1
ATOM 754 C CA . GLY A 1 85 ? 16.607 -15.417 17.880 1.00 93.88 85 GLY A CA 1
ATOM 755 C C . GLY A 1 85 ? 15.994 -15.737 16.519 1.00 93.88 85 GLY A C 1
ATOM 756 O O . GLY A 1 85 ? 15.692 -14.818 15.750 1.00 93.88 85 GLY A O 1
ATOM 757 N N . TYR A 1 86 ? 15.677 -17.008 16.232 1.00 93.00 86 TYR A N 1
ATOM 758 C CA . TYR A 1 86 ? 14.949 -17.365 15.009 1.00 93.00 86 TYR A CA 1
ATOM 759 C C . TYR A 1 86 ? 13.541 -16.749 14.974 1.00 93.00 86 TYR A C 1
ATOM 761 O O . TYR A 1 86 ? 13.129 -16.191 13.948 1.00 93.00 86 TYR A O 1
ATOM 769 N N . ARG A 1 87 ? 12.793 -16.813 16.086 1.00 93.12 87 ARG A N 1
ATOM 770 C CA . ARG A 1 87 ? 11.451 -16.211 16.194 1.00 93.12 87 ARG A CA 1
ATOM 771 C C . ARG A 1 87 ? 11.511 -14.690 16.070 1.00 93.12 87 ARG A C 1
ATOM 773 O O . ARG A 1 87 ? 10.730 -14.127 15.300 1.00 93.12 87 ARG A O 1
ATOM 780 N N . ALA A 1 88 ? 12.456 -14.041 16.746 1.00 94.56 88 ALA A N 1
ATOM 781 C CA . ALA A 1 88 ? 12.658 -12.597 16.675 1.00 94.56 88 ALA A CA 1
ATOM 782 C C . ALA A 1 88 ? 13.019 -12.145 15.249 1.00 94.56 88 ALA A C 1
ATOM 784 O O . ALA A 1 88 ? 12.373 -11.252 14.694 1.00 94.56 88 ALA A O 1
ATOM 785 N N . ALA A 1 89 ? 13.971 -12.816 14.594 1.00 92.81 89 ALA A N 1
ATOM 786 C CA . ALA A 1 89 ? 14.351 -12.519 13.214 1.00 92.81 89 ALA A CA 1
ATOM 787 C C . ALA A 1 89 ? 13.171 -12.699 12.242 1.00 92.81 89 ALA A C 1
ATOM 789 O O . ALA A 1 89 ? 12.928 -11.852 11.376 1.00 92.81 89 ALA A O 1
ATOM 790 N N . ARG A 1 90 ? 12.380 -13.769 12.407 1.00 93.88 90 ARG A N 1
ATOM 791 C CA . ARG A 1 90 ? 11.157 -13.993 11.620 1.00 93.88 90 ARG A CA 1
ATOM 792 C C . ARG A 1 90 ? 10.111 -12.909 11.857 1.00 93.88 90 ARG A C 1
ATOM 794 O O . ARG A 1 90 ? 9.516 -12.456 10.880 1.00 93.88 90 ARG A O 1
ATOM 801 N N . ALA A 1 91 ? 9.918 -12.471 13.098 1.00 94.62 91 ALA A N 1
ATOM 802 C CA . ALA A 1 91 ? 9.002 -11.386 13.432 1.00 94.62 91 ALA A CA 1
ATOM 803 C C . ALA A 1 91 ? 9.431 -10.063 12.775 1.00 94.62 91 ALA A C 1
ATOM 805 O O . ALA A 1 91 ? 8.593 -9.376 12.195 1.00 94.62 91 ALA A O 1
ATOM 806 N N . VAL A 1 92 ? 10.729 -9.738 12.764 1.00 96.12 92 VAL A N 1
ATOM 807 C CA . VAL A 1 92 ? 11.261 -8.543 12.081 1.00 96.12 92 VAL A CA 1
ATOM 808 C C . VAL A 1 92 ? 11.023 -8.609 10.572 1.00 96.12 92 VAL A C 1
ATOM 810 O O . VAL A 1 92 ? 10.540 -7.642 9.981 1.00 96.12 92 VAL A O 1
ATOM 813 N N . ILE A 1 93 ? 11.317 -9.746 9.936 1.00 94.50 93 ILE A N 1
ATOM 814 C CA . ILE A 1 93 ? 11.073 -9.940 8.498 1.00 94.50 93 ILE A CA 1
ATOM 815 C C . ILE A 1 93 ? 9.580 -9.803 8.190 1.00 94.50 93 ILE A C 1
ATOM 817 O O . ILE A 1 93 ? 9.199 -9.109 7.247 1.00 94.50 93 ILE A O 1
ATOM 821 N N . GLN A 1 94 ? 8.733 -10.443 8.995 1.00 94.19 94 GLN A N 1
ATOM 822 C CA . GLN A 1 94 ? 7.288 -10.394 8.829 1.00 94.19 94 GLN A CA 1
ATOM 823 C C . GLN A 1 94 ? 6.752 -8.972 9.018 1.00 94.19 94 GLN A C 1
ATOM 825 O O . GLN A 1 94 ? 5.932 -8.526 8.220 1.00 94.19 94 GLN A O 1
ATOM 830 N N . ARG A 1 95 ? 7.245 -8.235 10.016 1.00 94.62 95 ARG A N 1
ATOM 831 C CA . ARG A 1 95 ? 6.888 -6.835 10.247 1.00 94.62 95 ARG A CA 1
ATOM 832 C C . ARG A 1 95 ? 7.281 -5.955 9.063 1.00 94.62 95 ARG A C 1
ATOM 834 O O . ARG A 1 95 ? 6.426 -5.245 8.553 1.00 94.62 95 ARG A O 1
ATOM 841 N N . ARG A 1 96 ? 8.518 -6.064 8.563 1.00 94.94 96 ARG A N 1
ATOM 842 C CA . ARG A 1 96 ? 8.974 -5.328 7.367 1.00 94.94 96 ARG A CA 1
ATOM 843 C C . ARG A 1 96 ? 8.116 -5.641 6.143 1.00 94.94 96 ARG A C 1
ATOM 845 O O . ARG A 1 96 ? 7.787 -4.744 5.372 1.00 94.94 96 ARG A O 1
ATOM 852 N N . TRP A 1 97 ? 7.739 -6.908 5.965 1.00 94.69 97 TRP A N 1
ATOM 853 C CA . TRP A 1 97 ? 6.837 -7.313 4.890 1.00 94.69 97 TRP A CA 1
ATOM 854 C C . TRP A 1 97 ? 5.448 -6.687 5.061 1.00 94.69 97 TRP A C 1
ATOM 856 O O . TRP A 1 97 ? 4.929 -6.100 4.116 1.00 94.69 97 TRP A O 1
ATOM 866 N N . TYR A 1 98 ? 4.870 -6.740 6.264 1.00 93.12 98 TYR A N 1
ATOM 867 C CA . TYR A 1 98 ? 3.579 -6.113 6.542 1.00 93.12 98 TYR A CA 1
ATOM 868 C C . TYR A 1 98 ? 3.607 -4.600 6.371 1.00 93.12 98 TYR A C 1
ATOM 870 O O . TYR A 1 98 ? 2.646 -4.062 5.846 1.00 93.12 98 TYR A O 1
ATOM 878 N N . GLU A 1 99 ? 4.672 -3.919 6.790 1.00 92.12 99 GLU A N 1
ATOM 879 C CA . GLU A 1 99 ? 4.825 -2.472 6.617 1.00 92.12 99 GLU A CA 1
ATOM 880 C C . GLU A 1 99 ? 4.900 -2.109 5.131 1.00 92.12 99 GLU A C 1
ATOM 882 O O . GLU A 1 99 ? 4.177 -1.225 4.681 1.00 92.12 99 GLU A O 1
ATOM 887 N N . LYS A 1 100 ? 5.689 -2.853 4.348 1.00 93.88 100 LYS A N 1
ATOM 888 C CA . LYS A 1 100 ? 5.817 -2.641 2.901 1.00 93.88 100 LYS A CA 1
ATOM 889 C C . LYS A 1 100 ? 4.521 -2.919 2.132 1.00 93.88 100 LYS A C 1
ATOM 891 O O . LYS A 1 100 ? 4.220 -2.212 1.179 1.00 93.88 100 LYS A O 1
ATOM 896 N N . HIS A 1 101 ? 3.770 -3.945 2.530 1.00 93.19 101 HIS A N 1
ATOM 897 C CA . HIS A 1 101 ? 2.556 -4.401 1.839 1.00 93.19 101 HIS A CA 1
ATOM 898 C C . HIS A 1 101 ? 1.264 -4.013 2.575 1.00 93.19 101 HIS A C 1
ATOM 900 O O . HIS A 1 101 ? 0.194 -4.573 2.315 1.00 93.19 101 HIS A O 1
ATOM 906 N N . ARG A 1 102 ? 1.344 -3.063 3.516 1.00 92.56 102 ARG A N 1
ATOM 907 C CA . ARG A 1 102 ? 0.222 -2.658 4.371 1.00 92.56 102 ARG A CA 1
ATOM 908 C C . ARG A 1 102 ? -0.957 -2.186 3.536 1.00 92.56 102 ARG A C 1
ATOM 910 O O . ARG A 1 102 ? -2.084 -2.629 3.751 1.00 92.56 102 ARG A O 1
ATOM 917 N N . ASP A 1 103 ? -0.683 -1.317 2.574 1.00 90.19 103 ASP A N 1
ATOM 918 C CA . ASP A 1 103 ? -1.718 -0.662 1.784 1.00 90.19 103 ASP A CA 1
ATOM 919 C C . ASP A 1 103 ? -2.338 -1.606 0.763 1.00 90.19 103 ASP A C 1
ATOM 921 O O . ASP A 1 103 ? -3.559 -1.627 0.637 1.00 90.19 103 ASP A O 1
ATOM 925 N N . GLU A 1 104 ? -1.535 -2.465 0.130 1.00 92.19 104 GLU A N 1
ATOM 926 C CA . GLU A 1 104 ? -2.016 -3.530 -0.760 1.00 92.19 104 GLU A CA 1
ATOM 927 C C . GLU A 1 104 ? -2.959 -4.482 -0.013 1.00 92.19 104 GLU A C 1
ATOM 929 O O . GLU A 1 104 ? -4.069 -4.774 -0.467 1.00 92.19 104 GLU A O 1
ATOM 934 N N . ARG A 1 105 ? -2.559 -4.919 1.189 1.00 92.31 105 ARG A N 1
ATOM 935 C CA . ARG A 1 105 ? -3.389 -5.780 2.037 1.00 92.31 105 ARG A CA 1
ATOM 936 C C . ARG A 1 105 ? -4.665 -5.069 2.477 1.00 92.31 105 ARG A C 1
ATOM 938 O O . ARG A 1 105 ? -5.741 -5.658 2.417 1.00 92.31 105 ARG A O 1
ATOM 945 N N . ASN A 1 106 ? -4.566 -3.810 2.895 1.00 91.75 106 ASN A N 1
ATOM 946 C CA . ASN A 1 106 ? -5.722 -3.018 3.306 1.00 91.75 106 ASN A CA 1
ATOM 947 C C . ASN A 1 106 ? -6.663 -2.717 2.137 1.00 91.75 106 ASN A C 1
ATOM 949 O O . ASN A 1 106 ? -7.870 -2.655 2.339 1.00 91.75 106 ASN A O 1
ATOM 953 N N . ALA A 1 107 ? -6.145 -2.517 0.927 1.00 91.75 107 ALA A N 1
ATOM 954 C CA . ALA A 1 107 ? -6.944 -2.343 -0.279 1.00 91.75 107 ALA A CA 1
ATOM 955 C C . ALA A 1 107 ? -7.691 -3.635 -0.622 1.00 91.75 107 ALA A C 1
ATOM 957 O O . ALA A 1 107 ? -8.901 -3.592 -0.827 1.00 91.75 107 ALA A O 1
ATOM 958 N N . LYS A 1 108 ? -7.009 -4.787 -0.570 1.00 91.94 108 LYS A N 1
ATOM 959 C CA . LYS A 1 108 ? -7.642 -6.098 -0.762 1.00 91.94 108 LYS A CA 1
ATOM 960 C C . LYS A 1 108 ? -8.739 -6.356 0.270 1.00 91.94 108 LYS A C 1
ATOM 962 O O . LYS A 1 108 ? -9.836 -6.752 -0.102 1.00 91.94 108 LYS A O 1
ATOM 967 N N . LEU A 1 109 ? -8.471 -6.071 1.545 1.00 88.38 109 LEU A N 1
ATOM 968 C CA . LEU A 1 109 ? -9.474 -6.188 2.604 1.00 88.38 109 LEU A CA 1
ATOM 969 C C . LEU A 1 109 ? -10.653 -5.242 2.359 1.00 88.38 109 LEU A C 1
ATOM 971 O O . LEU A 1 109 ? -11.797 -5.661 2.475 1.00 88.38 109 LEU A O 1
ATOM 975 N N . ARG A 1 110 ? -10.405 -3.978 1.993 1.00 89.50 110 ARG A N 1
ATOM 976 C CA . ARG A 1 110 ? -11.470 -3.018 1.658 1.00 89.50 110 ARG A CA 1
ATOM 977 C C . ARG A 1 110 ? -12.329 -3.498 0.488 1.00 89.50 110 ARG A C 1
ATOM 979 O O . ARG A 1 110 ? -13.544 -3.356 0.561 1.00 89.50 110 ARG A O 1
ATOM 986 N N . ALA A 1 111 ? -11.715 -4.066 -0.546 1.00 88.69 111 ALA A N 1
ATOM 987 C CA . ALA A 1 111 ? -12.428 -4.656 -1.674 1.00 88.69 111 ALA A CA 1
ATOM 988 C C . ALA A 1 111 ? -13.283 -5.847 -1.220 1.00 88.69 111 ALA A C 1
ATOM 990 O O . ALA A 1 111 ? -14.485 -5.849 -1.442 1.00 88.69 111 ALA A O 1
ATOM 991 N N . GLU A 1 112 ? -12.709 -6.792 -0.473 1.00 84.75 112 GLU A N 1
ATOM 992 C CA . GLU A 1 112 ? -13.437 -7.943 0.080 1.00 84.75 112 GLU A CA 1
ATOM 993 C C . GLU A 1 112 ? -14.639 -7.511 0.941 1.00 84.75 112 GLU A C 1
ATOM 995 O O . GLU A 1 112 ? -15.733 -8.060 0.830 1.00 84.75 112 GLU A O 1
ATOM 1000 N N . HIS A 1 113 ? -14.455 -6.477 1.764 1.00 84.19 113 HIS A N 1
ATOM 1001 C CA . HIS A 1 113 ? -15.509 -5.885 2.583 1.00 84.19 113 HIS A CA 1
ATOM 1002 C C . HIS A 1 113 ? -16.605 -5.177 1.776 1.00 84.19 113 HIS A C 1
ATOM 1004 O O . HIS A 1 113 ? -17.736 -5.098 2.255 1.00 84.19 113 HIS A O 1
ATOM 1010 N N . ARG A 1 114 ? -16.267 -4.626 0.605 1.00 83.31 114 ARG A N 1
ATOM 1011 C CA . ARG A 1 114 ? -17.213 -3.956 -0.293 1.00 83.31 114 ARG A CA 1
ATOM 1012 C C . ARG A 1 114 ? -18.057 -4.969 -1.058 1.00 83.31 114 ARG A C 1
ATOM 1014 O O . ARG A 1 114 ? -19.264 -4.784 -1.121 1.00 83.31 114 ARG A O 1
ATOM 1021 N N . GLU A 1 115 ? -17.426 -6.014 -1.585 1.00 84.56 115 GLU A N 1
ATOM 1022 C CA . GLU A 1 115 ? -18.098 -7.051 -2.375 1.00 84.56 115 GLU A CA 1
ATOM 1023 C C . GLU A 1 115 ? -18.984 -7.949 -1.500 1.00 84.56 115 GLU A C 1
ATOM 1025 O O . GLU A 1 115 ? -20.107 -8.264 -1.872 1.00 84.56 115 GLU A O 1
ATOM 1030 N N . ASN A 1 116 ? -18.520 -8.318 -0.297 1.00 81.81 116 ASN A N 1
ATOM 1031 C CA . ASN A 1 116 ? -19.217 -9.277 0.570 1.00 81.81 116 ASN A CA 1
ATOM 1032 C C . ASN A 1 116 ? -19.468 -8.748 1.998 1.00 81.81 116 ASN A C 1
ATOM 1034 O O . ASN A 1 116 ? -18.992 -9.331 2.982 1.00 81.81 116 ASN A O 1
ATOM 1038 N N . PRO A 1 117 ? -20.240 -7.658 2.170 1.00 82.62 117 PRO A N 1
ATOM 1039 C CA . PRO A 1 117 ? -20.495 -7.083 3.489 1.00 82.62 117 PRO A CA 1
ATOM 1040 C C . PRO A 1 117 ? -21.356 -7.992 4.380 1.00 82.62 117 PRO A C 1
ATOM 1042 O O . PRO A 1 117 ? -21.171 -8.012 5.601 1.00 82.62 117 PRO A O 1
ATOM 1045 N N . GLU A 1 118 ? -22.284 -8.759 3.799 1.00 86.81 118 GLU A N 1
ATOM 1046 C CA . GLU A 1 118 ? -23.245 -9.555 4.571 1.00 86.81 118 GLU A CA 1
ATOM 1047 C C . GLU A 1 118 ? -22.620 -10.774 5.251 1.00 86.81 118 GLU A C 1
ATOM 1049 O O . GLU A 1 118 ? -23.002 -11.071 6.380 1.00 86.81 118 GLU A O 1
ATOM 1054 N N . LEU A 1 119 ? -21.602 -11.417 4.665 1.00 83.38 119 LEU A N 1
ATOM 1055 C CA . LEU A 1 119 ? -20.922 -12.556 5.301 1.00 83.38 119 LEU A CA 1
ATOM 1056 C C . LEU A 1 119 ? -20.303 -12.162 6.648 1.00 83.38 119 LEU A C 1
ATOM 1058 O O . LEU A 1 119 ? -20.517 -12.827 7.663 1.00 83.38 119 LEU A O 1
ATOM 1062 N N . LYS A 1 120 ? -19.600 -11.023 6.697 1.00 82.06 120 LYS A N 1
ATOM 1063 C CA . LYS A 1 120 ? -19.039 -10.514 7.957 1.00 82.06 120 LYS A CA 1
ATOM 1064 C C . LYS A 1 120 ? -20.111 -10.040 8.928 1.00 82.06 120 LYS A C 1
ATOM 1066 O O . LYS A 1 120 ? -19.963 -10.259 10.128 1.00 82.06 120 LYS A O 1
ATOM 1071 N N . ARG A 1 121 ? -21.189 -9.410 8.449 1.00 86.25 121 ARG A N 1
ATOM 1072 C CA . ARG A 1 121 ? -22.305 -8.994 9.316 1.00 86.25 121 ARG A CA 1
ATOM 1073 C C . ARG A 1 121 ? -23.038 -10.189 9.912 1.00 86.25 121 ARG A C 1
ATOM 1075 O O . ARG A 1 121 ? -23.377 -10.150 11.088 1.00 86.25 121 ARG A O 1
ATOM 1082 N N . ALA A 1 122 ? -23.271 -11.241 9.134 1.00 89.69 122 ALA A N 1
ATOM 1083 C CA . ALA A 1 122 ? -23.885 -12.480 9.596 1.00 89.69 122 ALA A CA 1
ATOM 1084 C C . ALA A 1 122 ? -23.011 -13.168 10.650 1.00 89.69 122 ALA A C 1
ATOM 1086 O O . ALA A 1 122 ? -23.499 -13.444 11.742 1.00 89.69 122 ALA A O 1
ATOM 1087 N N . ALA A 1 123 ? -21.710 -13.326 10.383 1.00 89.81 123 ALA A N 1
ATOM 1088 C CA . ALA A 1 123 ? -20.766 -13.881 11.351 1.00 89.81 123 ALA A CA 1
ATOM 1089 C C . ALA A 1 123 ? -20.696 -13.046 12.642 1.00 89.81 123 ALA A C 1
ATOM 1091 O O . ALA A 1 123 ? -20.732 -13.593 13.741 1.00 89.81 123 ALA A O 1
ATOM 1092 N N . ALA A 1 124 ? -20.665 -11.713 12.528 1.00 89.56 124 ALA A N 1
ATOM 1093 C CA . ALA A 1 124 ? -20.690 -10.828 13.689 1.00 89.56 124 ALA A CA 1
ATOM 1094 C C . ALA A 1 124 ? -22.004 -10.951 14.477 1.00 89.56 124 ALA A C 1
ATOM 1096 O O . ALA A 1 124 ? -21.965 -11.038 15.700 1.00 89.56 124 ALA A O 1
ATOM 1097 N N . ARG A 1 125 ? -23.163 -10.994 13.802 1.00 92.06 125 ARG A N 1
ATOM 1098 C CA . ARG A 1 125 ? -24.470 -11.208 14.447 1.00 92.06 125 ARG A CA 1
ATOM 1099 C C . ARG A 1 125 ? -24.507 -12.539 15.194 1.00 92.06 125 ARG A C 1
ATOM 1101 O O . ARG A 1 125 ? -24.897 -12.546 16.355 1.00 92.06 125 ARG A O 1
ATOM 1108 N N . ALA A 1 126 ? -24.044 -13.622 14.570 1.00 93.19 126 ALA A N 1
ATOM 1109 C CA . ALA A 1 126 ? -23.962 -14.938 15.198 1.00 93.19 126 ALA A CA 1
ATOM 1110 C C . ALA A 1 126 ? -23.048 -14.922 16.433 1.00 93.19 126 ALA A C 1
ATOM 1112 O O . ALA A 1 126 ? -23.441 -15.395 17.495 1.00 93.19 126 ALA A O 1
ATOM 1113 N N . TYR A 1 127 ? -21.874 -14.290 16.333 1.00 93.06 127 TYR A N 1
ATOM 1114 C CA . TYR A 1 127 ? -20.953 -14.139 17.459 1.00 93.06 127 TYR A CA 1
ATOM 1115 C C . TYR A 1 127 ? -21.567 -13.327 18.609 1.00 93.06 127 TYR A C 1
ATOM 1117 O O . TYR A 1 127 ? -21.530 -13.750 19.760 1.00 93.06 127 TYR A O 1
ATOM 1125 N N . TYR A 1 128 ? -22.179 -12.174 18.325 1.00 91.56 128 TYR A N 1
ATOM 1126 C CA . TYR A 1 128 ? -22.825 -11.365 19.362 1.00 91.56 128 TYR A CA 1
ATOM 1127 C C . TYR A 1 128 ? -24.052 -12.043 19.975 1.00 91.56 128 TYR A C 1
ATOM 1129 O O . TYR A 1 128 ? -24.317 -11.807 21.150 1.00 91.56 128 TYR A O 1
ATOM 1137 N N . ALA A 1 129 ? -24.785 -12.861 19.215 1.00 91.56 129 ALA A N 1
ATOM 1138 C CA . ALA A 1 129 ? -25.897 -13.648 19.736 1.00 91.56 129 ALA A CA 1
ATOM 1139 C C . ALA A 1 129 ? -25.399 -14.759 20.675 1.00 91.56 129 ALA A C 1
ATOM 1141 O O . ALA A 1 129 ? -25.896 -14.875 21.790 1.00 91.56 129 ALA A O 1
ATOM 1142 N N . ALA A 1 130 ? -24.369 -15.508 20.267 1.00 94.62 130 ALA A N 1
ATOM 1143 C CA . ALA A 1 130 ? -23.783 -16.581 21.071 1.00 94.62 130 ALA A CA 1
ATOM 1144 C C . ALA A 1 130 ? -23.078 -16.068 22.343 1.00 94.62 130 ALA A C 1
ATOM 1146 O O . ALA A 1 130 ? -23.139 -16.709 23.386 1.00 94.62 130 ALA A O 1
ATOM 1147 N N . HIS A 1 131 ? -22.447 -14.891 22.279 1.00 94.19 131 HIS A N 1
ATOM 1148 C CA . HIS A 1 131 ? -21.662 -14.308 23.377 1.00 94.19 131 HIS A CA 1
ATOM 1149 C C . HIS A 1 131 ? -22.324 -13.069 24.007 1.00 94.19 131 HIS A C 1
ATOM 1151 O O . HIS A 1 131 ? -21.642 -12.193 24.547 1.00 94.19 131 HIS A O 1
ATOM 1157 N N . ALA A 1 132 ? -23.653 -12.947 23.928 1.00 92.69 132 ALA A N 1
ATOM 1158 C CA . ALA A 1 132 ? -24.368 -11.745 24.362 1.00 92.69 132 ALA A CA 1
ATOM 1159 C C . ALA A 1 132 ? -24.107 -11.399 25.838 1.00 92.69 132 ALA A C 1
ATOM 1161 O O . ALA A 1 132 ? -23.797 -10.246 26.164 1.00 92.69 132 ALA A O 1
ATOM 1162 N N . GLU A 1 133 ? -24.190 -12.396 26.720 1.00 92.38 133 GLU A N 1
ATOM 1163 C CA . GLU A 1 133 ? -24.003 -12.218 28.163 1.00 92.38 133 GLU A CA 1
ATOM 1164 C C . GLU A 1 133 ? -22.539 -11.972 28.535 1.00 92.38 133 GLU A C 1
ATOM 1166 O O . GLU A 1 133 ? -22.254 -11.057 29.307 1.00 92.38 133 GLU A O 1
ATOM 1171 N N . GLU A 1 134 ? -21.590 -12.665 27.897 1.00 93.25 134 GLU A N 1
ATOM 1172 C CA . GLU A 1 134 ? -20.153 -12.412 28.075 1.00 93.25 134 GLU A CA 1
ATOM 1173 C C . GLU A 1 134 ? -19.801 -10.954 27.725 1.00 93.25 134 GLU A C 1
ATOM 1175 O O . GLU A 1 134 ? -19.100 -10.262 28.467 1.00 93.25 134 GLU A O 1
ATOM 1180 N N . GLN A 1 135 ? -20.356 -10.435 26.627 1.00 92.88 135 GLN A N 1
ATOM 1181 C CA . GLN A 1 135 ? -20.128 -9.057 26.191 1.00 92.88 135 GLN A CA 1
ATOM 1182 C C . GLN A 1 135 ? -20.829 -8.024 27.083 1.00 92.88 135 GLN A C 1
ATOM 1184 O O . GLN A 1 135 ? -20.346 -6.895 27.227 1.00 92.88 135 GLN A O 1
ATOM 1189 N N . LYS A 1 136 ? -21.979 -8.356 27.683 1.00 92.81 136 LYS A N 1
ATOM 1190 C CA . LYS A 1 136 ? -22.612 -7.507 28.706 1.00 92.81 136 LYS A CA 1
ATOM 1191 C C . LYS A 1 136 ? -21.776 -7.487 29.985 1.00 92.81 136 LYS A C 1
ATOM 1193 O O . LYS A 1 136 ? -21.511 -6.400 30.497 1.00 92.81 136 LYS A O 1
ATOM 1198 N N . ALA A 1 137 ? -21.310 -8.643 30.452 1.00 94.38 137 ALA A N 1
ATOM 1199 C CA . ALA A 1 137 ? -20.462 -8.768 31.633 1.00 94.38 137 ALA A CA 1
ATOM 1200 C C . ALA A 1 137 ? -19.149 -7.991 31.464 1.00 94.38 137 ALA A C 1
ATOM 1202 O O . ALA A 1 137 ? -18.833 -7.143 32.299 1.00 94.38 137 ALA A O 1
ATOM 1203 N N . LYS A 1 138 ? -18.450 -8.158 30.331 1.00 94.06 138 LYS A N 1
ATOM 1204 C CA . LYS A 1 138 ? -17.245 -7.377 29.997 1.00 94.06 138 LYS A CA 1
ATOM 1205 C C . LYS A 1 138 ? -17.507 -5.872 29.986 1.00 94.06 138 LYS A C 1
ATOM 1207 O O . LYS A 1 138 ? -16.708 -5.112 30.527 1.00 94.06 138 LYS A O 1
ATOM 1212 N N . ARG A 1 139 ? -18.631 -5.421 29.413 1.00 92.50 139 ARG A N 1
ATOM 1213 C CA . ARG A 1 139 ? -19.002 -3.993 29.415 1.00 92.50 139 ARG A CA 1
ATOM 1214 C C . ARG A 1 139 ? -19.263 -3.459 30.820 1.00 92.50 139 ARG A C 1
ATOM 1216 O O . ARG A 1 139 ? -18.801 -2.365 31.132 1.00 92.50 139 ARG A O 1
ATOM 1223 N N . ARG A 1 140 ? -19.966 -4.217 31.666 1.00 94.25 140 ARG A N 1
ATOM 1224 C CA . ARG A 1 140 ? -20.210 -3.843 33.068 1.00 94.25 140 ARG A CA 1
ATOM 1225 C C . ARG A 1 140 ? -18.908 -3.787 33.862 1.00 94.25 140 ARG A C 1
ATOM 1227 O O . ARG A 1 140 ? -18.671 -2.788 34.529 1.00 94.25 140 ARG A O 1
ATOM 1234 N N . ALA A 1 141 ? -18.047 -4.794 33.726 1.00 95.00 141 ALA A N 1
ATOM 1235 C CA . ALA A 1 141 ? -16.739 -4.833 34.375 1.00 95.00 141 ALA A CA 1
ATOM 1236 C C . ALA A 1 141 ? -15.852 -3.657 33.935 1.00 95.00 141 ALA A C 1
ATOM 1238 O O . ALA A 1 141 ? -15.287 -2.958 34.772 1.00 95.00 141 ALA A O 1
ATOM 1239 N N . TYR A 1 142 ? -15.797 -3.370 32.629 1.00 94.19 142 TYR A N 1
ATOM 1240 C CA . TYR A 1 142 ? -15.059 -2.221 32.107 1.00 94.19 142 TYR A CA 1
ATOM 1241 C C . TYR A 1 142 ? -15.603 -0.897 32.651 1.00 94.19 142 TYR A C 1
ATOM 1243 O O . TYR A 1 142 ? -14.816 -0.049 33.068 1.00 94.19 142 TYR A O 1
ATOM 1251 N N . TYR A 1 143 ? -16.929 -0.714 32.670 1.00 94.00 143 TYR A N 1
ATOM 1252 C CA . TYR A 1 143 ? -17.549 0.492 33.218 1.00 94.00 143 TYR A CA 1
ATOM 1253 C C . TYR A 1 143 ? -17.290 0.637 34.719 1.00 94.00 143 TYR A C 1
ATOM 1255 O O . TYR A 1 143 ? -16.971 1.732 35.158 1.00 94.00 143 TYR A O 1
ATOM 1263 N N . ALA A 1 144 ? -17.370 -0.446 35.495 1.00 93.56 144 ALA A N 1
ATOM 1264 C CA . ALA A 1 144 ? -17.055 -0.425 36.920 1.00 93.56 144 ALA A CA 1
ATOM 1265 C C . ALA A 1 144 ? -15.595 -0.006 37.166 1.00 93.56 144 ALA A C 1
ATOM 1267 O O . ALA A 1 144 ? -15.345 0.884 37.972 1.00 93.56 144 ALA A O 1
ATOM 1268 N N . ALA A 1 145 ? -14.651 -0.568 36.405 1.00 95.31 145 ALA A N 1
ATOM 1269 C CA . ALA A 1 145 ? -13.229 -0.240 36.513 1.00 95.31 145 ALA A CA 1
ATOM 1270 C C . ALA A 1 145 ? -12.869 1.162 35.977 1.00 95.31 145 ALA A C 1
ATOM 1272 O O . ALA A 1 145 ? -11.888 1.755 36.410 1.00 95.31 145 ALA A O 1
ATOM 1273 N N . ASN A 1 146 ? -13.640 1.704 35.027 1.00 95.00 146 ASN A N 1
ATOM 1274 C CA . ASN A 1 146 ? -13.329 2.961 34.327 1.00 95.00 146 ASN A CA 1
ATOM 1275 C C . ASN A 1 146 ? -14.436 4.015 34.468 1.00 95.00 146 ASN A C 1
ATOM 1277 O O . ASN A 1 146 ? -14.595 4.869 33.589 1.00 95.00 146 ASN A O 1
ATOM 1281 N N . ARG A 1 147 ? -15.216 3.961 35.550 1.00 93.94 147 ARG A N 1
ATOM 1282 C CA . ARG A 1 147 ? -16.415 4.792 35.730 1.00 93.94 147 ARG A CA 1
ATOM 1283 C C . ARG A 1 147 ? -16.110 6.278 35.572 1.00 93.94 147 ARG A C 1
ATOM 1285 O O . ARG A 1 147 ? -16.754 6.950 34.769 1.00 93.94 147 ARG A O 1
ATOM 1292 N N . GLU A 1 148 ? -15.084 6.765 36.264 1.00 93.81 148 GLU A N 1
ATOM 1293 C CA . GLU A 1 148 ? -14.671 8.172 36.212 1.00 93.81 148 GLU A CA 1
ATOM 1294 C C . GLU A 1 148 ? -14.237 8.603 34.811 1.00 93.81 148 GLU A C 1
ATOM 1296 O O . GLU A 1 148 ? -14.639 9.659 34.335 1.00 93.81 148 GLU A O 1
ATOM 1301 N N . LYS A 1 149 ? -13.501 7.755 34.085 1.00 93.94 149 LYS A N 1
ATOM 1302 C CA . LYS A 1 149 ? -13.082 8.048 32.707 1.00 93.94 149 LYS A CA 1
ATOM 1303 C C . LYS A 1 149 ? -14.281 8.205 31.770 1.00 93.94 149 LYS A C 1
ATOM 1305 O O . LYS A 1 149 ? -14.301 9.111 30.937 1.00 93.94 149 LYS A O 1
ATOM 1310 N N . VAL A 1 150 ? -15.284 7.335 31.900 1.00 93.12 150 VAL A N 1
ATOM 1311 C CA . VAL A 1 150 ? -16.513 7.406 31.092 1.00 93.12 150 VAL A CA 1
ATOM 1312 C C . VAL A 1 150 ? -17.327 8.651 31.453 1.00 93.12 150 VAL A C 1
ATOM 1314 O O . VAL A 1 150 ? -17.792 9.360 30.559 1.00 93.12 150 VAL A O 1
ATOM 1317 N N . LEU A 1 151 ? -17.468 8.961 32.744 1.00 94.25 151 LEU A N 1
ATOM 1318 C CA . LEU A 1 151 ? -18.181 10.154 33.202 1.00 94.25 151 LEU A CA 1
ATOM 1319 C C . LEU A 1 151 ? -17.469 11.449 32.793 1.00 94.25 151 LEU A C 1
ATOM 1321 O O . LEU A 1 151 ? -18.132 12.366 32.315 1.00 94.25 151 LEU A O 1
ATOM 1325 N N . ALA A 1 152 ? -16.143 11.515 32.900 1.00 94.31 152 ALA A N 1
ATOM 1326 C CA . ALA A 1 152 ? -15.344 12.655 32.460 1.00 94.31 152 ALA A CA 1
ATOM 1327 C C . ALA A 1 152 ? -15.478 12.895 30.950 1.00 94.31 152 ALA A C 1
ATOM 1329 O O . ALA A 1 152 ? -15.698 14.028 30.525 1.00 94.31 152 ALA A O 1
ATOM 1330 N N . ALA A 1 153 ? -15.437 11.834 30.135 1.00 93.06 153 ALA A N 1
ATOM 1331 C CA . ALA A 1 153 ? -15.674 11.942 28.696 1.00 93.06 153 ALA A CA 1
ATOM 1332 C C . ALA A 1 153 ? -17.091 12.456 28.380 1.00 93.06 153 ALA A C 1
ATOM 1334 O O . ALA A 1 153 ? -17.260 13.307 27.506 1.00 93.06 153 ALA A O 1
ATOM 1335 N N . ASN A 1 154 ? -18.103 11.985 29.118 1.00 93.50 154 ASN A N 1
ATOM 1336 C CA . ASN A 1 154 ? -19.478 12.464 28.979 1.00 93.50 154 ASN A CA 1
ATOM 1337 C C . ASN A 1 154 ? -19.633 13.933 29.399 1.00 93.50 154 ASN A C 1
ATOM 1339 O O . ASN A 1 154 ? -20.318 14.680 28.704 1.00 93.50 154 ASN A O 1
ATOM 1343 N N . ARG A 1 155 ? -18.992 14.363 30.495 1.00 95.06 155 ARG A N 1
ATOM 1344 C CA . ARG A 1 155 ? -18.966 15.773 30.924 1.00 95.06 155 ARG A CA 1
ATOM 1345 C C . ARG A 1 155 ? -18.306 16.648 29.859 1.00 95.06 155 ARG A C 1
ATOM 1347 O O . ARG A 1 155 ? -18.950 17.553 29.349 1.00 95.06 155 ARG A O 1
ATOM 1354 N N . ALA A 1 156 ? -17.110 16.282 29.400 1.00 93.56 156 ALA A N 1
ATOM 1355 C CA . ALA A 1 156 ? -16.402 17.010 28.346 1.00 93.56 156 ALA A CA 1
ATOM 1356 C C . ALA A 1 156 ? -17.209 17.104 27.036 1.00 93.56 156 ALA A C 1
ATOM 1358 O O . ALA A 1 156 ? -17.183 18.128 26.349 1.00 93.56 156 ALA A O 1
ATOM 1359 N N . TRP A 1 157 ? -17.941 16.041 26.678 1.00 91.50 157 TRP A N 1
ATOM 1360 C CA . TRP A 1 157 ? -18.858 16.063 25.540 1.00 91.50 157 TRP A CA 1
ATOM 1361 C C . TRP A 1 157 ? -20.004 17.060 25.753 1.00 91.50 157 TRP A C 1
ATOM 1363 O O . TRP A 1 157 ? -20.252 17.865 24.853 1.00 91.50 157 TRP A O 1
ATOM 1373 N N . LYS A 1 158 ? -20.655 17.040 26.926 1.00 92.25 158 LYS A N 1
ATOM 1374 C CA . LYS A 1 158 ? -21.731 17.979 27.277 1.00 92.25 158 LYS A CA 1
ATOM 1375 C C . LYS A 1 158 ? -21.230 19.420 27.264 1.00 92.25 158 LYS A C 1
ATOM 1377 O O . LYS A 1 158 ? -21.817 20.233 26.570 1.00 92.25 158 LYS A O 1
ATOM 1382 N N . ASP A 1 159 ? -20.107 19.716 27.912 1.00 92.44 159 ASP A N 1
ATOM 1383 C CA . ASP A 1 159 ? -19.551 21.074 27.993 1.00 92.44 159 ASP A CA 1
ATOM 1384 C C . ASP A 1 159 ? -19.197 21.637 26.614 1.00 92.44 159 ASP A C 1
ATOM 1386 O O . ASP A 1 159 ? -19.387 22.821 26.325 1.00 92.44 159 ASP A O 1
ATOM 1390 N N . ARG A 1 160 ? -18.676 20.788 25.722 1.00 89.94 160 ARG A N 1
ATOM 1391 C CA . ARG A 1 160 ? -18.431 21.168 24.328 1.00 89.94 160 ARG A CA 1
ATOM 1392 C C . ARG A 1 160 ? -19.735 21.467 23.590 1.00 89.94 160 ARG A C 1
ATOM 1394 O O . ARG A 1 160 ? -19.774 22.427 22.826 1.00 89.94 160 ARG A O 1
ATOM 1401 N N . GLU A 1 161 ? -20.770 20.653 23.783 1.00 89.88 161 GLU A N 1
ATOM 1402 C CA . GLU A 1 161 ? -22.064 20.863 23.128 1.00 89.88 161 GLU A CA 1
ATOM 1403 C C . GLU A 1 161 ? -22.763 22.121 23.664 1.00 89.88 161 GLU A C 1
ATOM 1405 O O . GLU A 1 161 ? -23.255 22.922 22.876 1.00 89.88 161 GLU A O 1
ATOM 1410 N N . THR A 1 162 ? -22.696 22.371 24.971 1.00 89.69 162 THR A N 1
ATOM 1411 C CA . THR A 1 162 ? -23.193 23.595 25.610 1.00 89.69 162 THR A CA 1
ATOM 1412 C C . THR A 1 162 ? -22.492 24.836 25.058 1.00 89.69 162 THR A C 1
ATOM 1414 O O . THR A 1 162 ? -23.158 25.762 24.606 1.00 89.69 162 THR A O 1
ATOM 1417 N N . ARG A 1 163 ? -21.151 24.846 24.985 1.00 90.62 163 ARG A N 1
ATOM 1418 C CA . ARG A 1 163 ? -20.396 25.960 24.371 1.00 90.62 163 ARG A CA 1
ATOM 1419 C C . ARG A 1 163 ? -20.769 26.192 22.911 1.00 90.62 163 ARG A C 1
ATOM 1421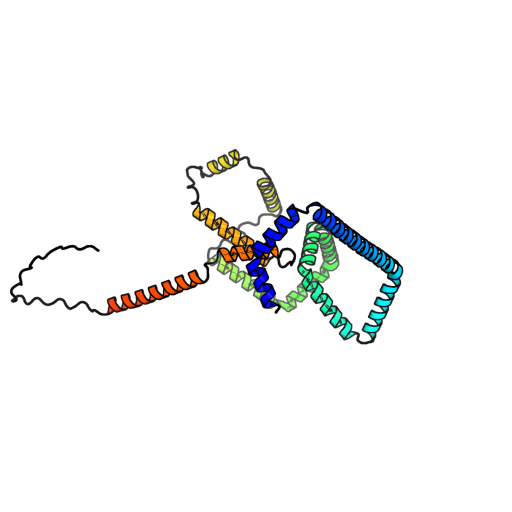 O O . ARG A 1 163 ? -20.870 27.332 22.475 1.00 90.62 163 ARG A O 1
ATOM 1428 N N . ARG A 1 164 ? -20.980 25.114 22.156 1.00 87.88 164 ARG A N 1
ATOM 1429 C CA . ARG A 1 164 ? -21.403 25.182 20.756 1.00 87.88 164 ARG A CA 1
ATOM 1430 C C . ARG A 1 164 ? -22.776 25.844 20.614 1.00 87.88 164 ARG A C 1
ATOM 1432 O O . ARG A 1 164 ? -22.932 26.697 19.747 1.00 87.88 164 ARG A O 1
ATOM 1439 N N . LEU A 1 165 ? -23.735 25.468 21.459 1.00 88.50 165 LEU A N 1
ATOM 1440 C CA . LEU A 1 165 ? -25.070 26.068 21.475 1.00 88.50 165 LEU A CA 1
ATOM 1441 C C . LEU A 1 165 ? -25.024 27.538 2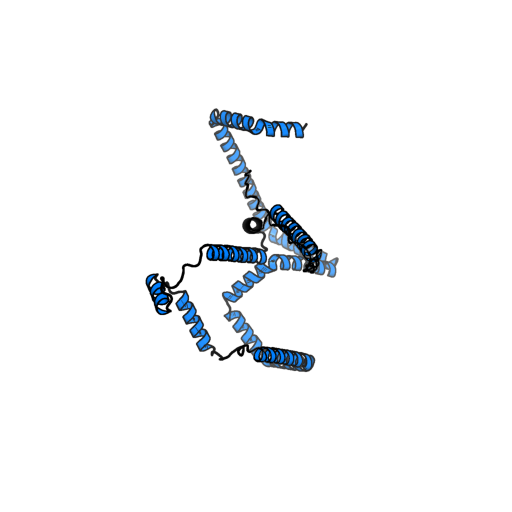1.919 1.00 88.50 165 LEU A C 1
ATOM 1443 O O . LEU A 1 165 ? -25.651 28.374 21.279 1.00 88.50 165 LEU A O 1
ATOM 1447 N N . HIS A 1 166 ? -24.227 27.879 22.940 1.00 88.56 166 HIS A N 1
ATOM 1448 C CA . HIS A 1 166 ? -24.016 29.277 23.346 1.00 88.56 166 HIS A CA 1
ATOM 1449 C C . HIS A 1 166 ? -23.373 30.133 22.250 1.00 88.56 166 HIS A C 1
ATOM 1451 O O . HIS A 1 166 ? -23.689 31.310 22.138 1.00 88.56 166 HIS A O 1
ATOM 1457 N N . ALA A 1 167 ? -22.517 29.549 21.409 1.00 90.62 167 ALA A N 1
ATOM 1458 C CA . ALA A 1 167 ? -21.955 30.215 20.235 1.00 90.62 167 ALA A CA 1
ATOM 1459 C C . ALA A 1 167 ? -22.961 30.370 19.071 1.00 90.62 167 ALA A C 1
ATOM 1461 O O . ALA A 1 167 ? -22.568 30.757 17.973 1.00 90.62 167 ALA A O 1
ATOM 1462 N N . GLY A 1 168 ? -24.240 30.031 19.274 1.00 88.56 168 GLY A N 1
ATOM 1463 C CA . GLY A 1 168 ? -25.299 30.172 18.274 1.00 88.56 168 GLY A CA 1
ATOM 1464 C C . GLY A 1 168 ? -25.269 29.115 17.169 1.00 88.56 168 GLY A C 1
ATOM 1465 O O . GLY A 1 168 ? -26.005 29.236 16.190 1.00 88.56 168 GLY A O 1
ATOM 1466 N N . LEU A 1 169 ? -24.442 28.066 17.288 1.00 83.88 169 LEU A N 1
ATOM 1467 C CA . LEU A 1 169 ? -24.465 26.987 16.305 1.00 83.88 169 LEU A CA 1
ATOM 1468 C C . LEU A 1 169 ? -25.730 26.139 16.507 1.00 83.88 169 LEU A C 1
ATOM 1470 O O . LEU A 1 169 ? -26.021 25.733 17.635 1.00 83.88 169 LEU A O 1
ATOM 1474 N N . PRO A 1 170 ? -26.443 25.779 15.425 1.00 79.12 170 PRO A N 1
ATOM 1475 C CA . PRO A 1 170 ? -27.650 24.970 15.525 1.00 79.12 170 PRO A CA 1
ATOM 1476 C C . PRO A 1 170 ? -27.335 23.597 16.135 1.00 79.12 170 PRO A C 1
ATOM 1478 O O . PRO A 1 170 ? -26.241 23.066 15.908 1.00 79.12 170 PRO A O 1
ATOM 1481 N N . PRO A 1 171 ? -28.265 22.962 16.872 1.00 78.12 171 PRO A N 1
ATOM 1482 C CA . PRO A 1 171 ? -28.062 21.613 17.383 1.00 78.12 171 PRO A CA 1
ATOM 1483 C C . PRO A 1 171 ? -27.648 20.666 16.256 1.00 78.12 171 PRO A C 1
ATOM 1485 O O . PRO A 1 171 ? -28.066 20.789 15.107 1.00 78.12 171 PRO A O 1
ATOM 1488 N N . ARG A 1 172 ? -26.754 19.721 16.570 1.00 68.81 172 ARG A N 1
ATOM 1489 C CA . ARG A 1 172 ? -26.048 18.921 15.545 1.00 68.81 172 ARG A CA 1
ATOM 1490 C C . ARG A 1 172 ? -26.999 18.067 14.703 1.00 68.81 172 ARG A C 1
ATOM 1492 O O . ARG A 1 172 ? -26.632 17.608 13.626 1.00 68.81 172 ARG A O 1
ATOM 1499 N N . ARG A 1 173 ? -28.199 17.837 15.232 1.00 64.12 173 ARG A N 1
ATOM 1500 C CA . ARG A 1 173 ? -29.334 17.192 14.587 1.00 64.12 173 ARG A CA 1
ATOM 1501 C C . ARG A 1 173 ? -30.582 17.961 15.008 1.00 64.12 173 ARG A C 1
ATOM 1503 O O . ARG A 1 173 ? -31.038 17.788 16.131 1.00 64.12 173 ARG A O 1
ATOM 1510 N N . LEU A 1 174 ? -31.083 18.825 14.129 1.00 61.62 174 LEU A N 1
ATOM 1511 C CA . LEU A 1 174 ? -32.366 19.514 14.314 1.00 61.62 174 LEU A CA 1
ATOM 1512 C C . LEU A 1 174 ? -33.536 18.524 14.208 1.00 61.62 174 LEU A C 1
ATOM 1514 O O . LEU A 1 174 ? -34.476 18.591 14.991 1.00 61.62 174 LEU A O 1
ATOM 1518 N N . HIS A 1 175 ? -33.416 17.534 13.317 1.00 63.59 175 HIS A N 1
ATOM 1519 C CA . HIS A 1 175 ? -34.374 16.443 13.168 1.00 63.59 175 HIS A CA 1
ATOM 1520 C C . HIS A 1 175 ? -33.647 15.103 13.060 1.00 63.59 175 HIS A C 1
ATOM 1522 O O . HIS A 1 175 ? -32.591 14.983 12.429 1.00 63.59 175 HIS A O 1
ATOM 1528 N N . THR A 1 176 ? -34.211 14.072 13.684 1.00 72.69 176 THR A N 1
ATOM 1529 C CA . THR A 1 176 ? -33.748 12.700 13.478 1.00 72.69 176 THR A CA 1
ATOM 1530 C C . THR A 1 176 ? -34.433 12.168 12.231 1.00 72.69 176 THR A C 1
ATOM 1532 O O . THR A 1 176 ? -35.528 11.633 12.322 1.00 72.69 176 THR A O 1
ATOM 1535 N N . THR A 1 177 ? -33.795 12.300 11.068 1.00 77.38 177 THR A N 1
ATOM 1536 C CA . THR A 1 177 ? -34.287 11.676 9.832 1.00 77.38 177 THR A CA 1
ATOM 1537 C C . THR A 1 177 ? -34.323 10.156 10.043 1.00 77.38 177 THR A C 1
ATOM 1539 O O . THR A 1 177 ? -33.252 9.575 10.287 1.00 77.38 177 THR A O 1
ATOM 1542 N N . PRO A 1 178 ? -35.488 9.483 10.016 1.00 86.00 178 PRO A N 1
ATOM 1543 C CA . PRO A 1 178 ? -35.580 8.040 10.190 1.00 86.00 178 PRO A CA 1
ATOM 1544 C C . PRO A 1 178 ? -34.751 7.300 9.135 1.00 86.00 178 PRO A C 1
ATOM 1546 O O . PRO A 1 178 ? -34.440 7.813 8.061 1.00 86.00 178 PRO A O 1
ATOM 1549 N N . VAL A 1 179 ? -34.353 6.062 9.449 1.00 82.25 179 VAL A N 1
ATOM 1550 C CA . VAL A 1 179 ? -33.510 5.240 8.557 1.00 82.25 179 VAL A CA 1
ATOM 1551 C C . VAL A 1 179 ? -34.153 5.081 7.175 1.00 82.25 179 VAL A C 1
ATOM 1553 O O . VAL A 1 179 ? -33.438 5.131 6.176 1.00 82.25 179 VAL A O 1
ATOM 1556 N N . ALA A 1 180 ? -35.477 4.911 7.129 1.00 87.75 180 ALA A N 1
ATOM 1557 C CA . ALA A 1 180 ? -36.241 4.775 5.893 1.00 87.75 180 ALA A CA 1
ATOM 1558 C C . ALA A 1 180 ? -36.126 6.026 5.009 1.00 87.75 180 ALA A C 1
ATOM 1560 O O . ALA A 1 180 ? -35.745 5.917 3.849 1.00 87.75 180 ALA A O 1
ATOM 1561 N N . GLU A 1 181 ? -36.338 7.210 5.581 1.00 86.06 181 GLU A N 1
ATOM 1562 C CA . GLU A 1 181 ? -36.231 8.480 4.859 1.00 86.06 181 GLU A CA 1
ATOM 1563 C C . GLU A 1 181 ? -34.791 8.758 4.403 1.00 86.06 181 GLU A C 1
ATOM 1565 O O . GLU A 1 181 ? -34.574 9.176 3.274 1.00 86.06 181 GLU A O 1
ATOM 1570 N N . ARG A 1 182 ? -33.769 8.414 5.202 1.00 83.69 182 ARG A N 1
ATOM 1571 C CA . ARG A 1 182 ? -32.369 8.518 4.742 1.00 83.69 182 ARG A CA 1
ATOM 1572 C C . ARG A 1 182 ? -32.090 7.637 3.526 1.00 83.69 182 ARG A C 1
ATOM 1574 O O . ARG A 1 182 ? -31.387 8.069 2.617 1.00 83.69 182 ARG A O 1
ATOM 1581 N N . ARG A 1 183 ? -32.613 6.407 3.510 1.00 85.00 183 ARG A N 1
ATOM 1582 C CA . ARG A 1 183 ? -32.484 5.500 2.358 1.00 85.00 183 ARG A CA 1
ATOM 1583 C C . ARG A 1 183 ? -33.212 6.056 1.139 1.00 85.00 183 ARG A C 1
ATOM 1585 O O . ARG A 1 183 ? -32.618 6.068 0.070 1.00 85.00 183 ARG A O 1
ATOM 1592 N N . ALA A 1 184 ? -34.432 6.561 1.319 1.00 90.19 184 ALA A N 1
ATOM 1593 C CA . ALA A 1 184 ? -35.198 7.201 0.254 1.00 90.19 184 ALA A CA 1
ATOM 1594 C C . ALA A 1 184 ? -34.463 8.423 -0.319 1.00 90.19 184 ALA A C 1
ATOM 1596 O O . ALA A 1 184 ? -34.291 8.511 -1.528 1.00 90.19 184 ALA A O 1
ATOM 1597 N N . ASN A 1 185 ? -33.924 9.297 0.535 1.00 87.44 185 ASN A N 1
ATOM 1598 C CA . ASN A 1 185 ? -33.151 10.467 0.112 1.00 87.44 185 ASN A CA 1
ATOM 1599 C C . ASN A 1 185 ? -31.867 10.078 -0.627 1.00 87.44 185 ASN A C 1
ATOM 160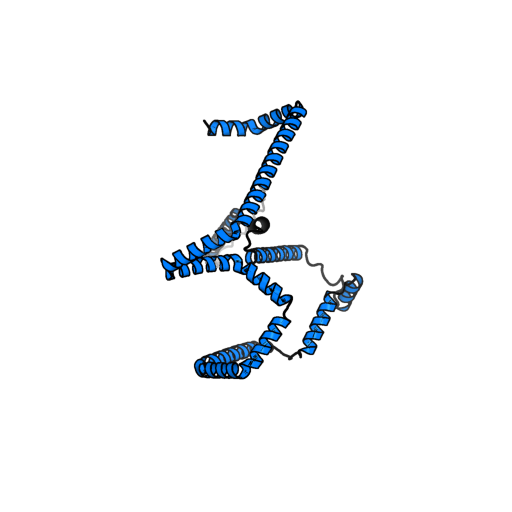1 O O . ASN A 1 185 ? -31.487 10.744 -1.583 1.00 87.44 185 ASN A O 1
ATOM 1605 N N . THR A 1 186 ? -31.205 8.997 -0.201 1.00 83.69 186 THR A N 1
ATOM 1606 C CA . THR A 1 186 ? -29.994 8.503 -0.872 1.00 83.69 186 THR A CA 1
ATOM 1607 C C . THR A 1 186 ? -30.346 7.946 -2.250 1.00 83.69 186 THR A C 1
ATOM 1609 O O . THR A 1 186 ? -29.736 8.346 -3.230 1.00 83.69 186 THR A O 1
ATOM 1612 N N . ALA A 1 187 ? -31.390 7.117 -2.349 1.00 89.50 187 ALA A N 1
ATOM 1613 C CA . ALA A 1 187 ? -31.869 6.593 -3.627 1.00 89.50 187 ALA A CA 1
ATOM 1614 C C . ALA A 1 187 ? -32.350 7.707 -4.576 1.00 89.50 187 ALA A C 1
ATOM 1616 O O . ALA A 1 187 ? -32.062 7.662 -5.767 1.00 89.50 187 ALA A O 1
ATOM 1617 N N . ALA A 1 188 ? -33.040 8.726 -4.054 1.00 88.06 188 ALA A N 1
ATOM 1618 C CA . ALA A 1 188 ? -33.467 9.889 -4.828 1.00 88.06 188 ALA A CA 1
ATOM 1619 C C . ALA A 1 188 ? -32.273 10.722 -5.320 1.00 88.06 188 ALA A C 1
ATOM 1621 O O . ALA A 1 188 ? -32.275 11.175 -6.461 1.00 88.06 188 ALA A O 1
ATOM 1622 N N . ALA A 1 189 ? -31.241 10.899 -4.489 1.00 84.50 189 ALA A N 1
ATOM 1623 C CA . ALA A 1 189 ? -30.008 11.565 -4.892 1.00 84.50 189 ALA A CA 1
ATOM 1624 C C . ALA A 1 189 ? -29.268 10.762 -5.971 1.00 84.50 189 ALA A C 1
ATOM 1626 O O . ALA A 1 189 ? -28.891 11.325 -6.994 1.00 84.50 189 ALA A O 1
ATOM 1627 N N . ASP A 1 190 ? -29.115 9.451 -5.781 1.00 84.38 190 ASP A N 1
ATOM 1628 C CA . ASP A 1 190 ? -28.477 8.570 -6.760 1.00 84.38 190 ASP A CA 1
ATOM 1629 C C . ASP A 1 190 ? -29.228 8.605 -8.100 1.00 84.38 190 ASP A C 1
ATOM 1631 O O . ASP A 1 190 ? -28.601 8.741 -9.148 1.00 84.38 190 ASP A O 1
ATOM 1635 N N . ALA A 1 191 ? -30.565 8.577 -8.077 1.00 86.88 191 ALA A N 1
ATOM 1636 C CA . ALA A 1 191 ? -31.392 8.723 -9.274 1.00 86.88 191 ALA A CA 1
ATOM 1637 C C . ALA A 1 191 ? -31.202 10.093 -9.947 1.00 86.88 191 ALA A C 1
ATOM 1639 O O . ALA A 1 191 ? -31.003 10.159 -11.159 1.00 86.88 191 ALA A O 1
ATOM 1640 N N . PHE A 1 192 ? -31.195 11.178 -9.167 1.00 86.38 192 PHE A N 1
ATOM 1641 C CA . PHE A 1 192 ? -30.986 12.537 -9.669 1.00 86.38 192 PHE A CA 1
ATOM 1642 C C . PHE A 1 192 ? -29.628 12.705 -10.367 1.00 86.38 192 PHE A C 1
ATOM 1644 O O . PHE A 1 192 ? -29.551 13.344 -11.416 1.00 86.38 192 PHE A O 1
ATOM 1651 N N . PHE A 1 193 ? -28.559 12.136 -9.798 1.00 82.69 193 PHE A N 1
ATOM 1652 C CA . PHE A 1 193 ? -27.206 12.232 -10.355 1.00 82.69 193 PHE A CA 1
ATOM 1653 C C . PHE A 1 193 ? -26.925 11.220 -11.472 1.00 82.69 193 PHE A C 1
ATOM 1655 O O . PHE A 1 193 ? -26.041 11.463 -12.291 1.00 82.69 193 PHE A O 1
ATOM 1662 N N . ALA A 1 194 ? -27.647 10.098 -11.521 1.00 82.69 194 ALA A N 1
ATOM 1663 C CA . ALA A 1 194 ? -27.563 9.142 -12.624 1.00 82.69 194 ALA A CA 1
ATOM 1664 C C . ALA A 1 194 ? -28.345 9.604 -13.866 1.00 82.69 194 ALA A C 1
ATOM 1666 O O . ALA A 1 194 ? -28.027 9.188 -14.983 1.00 82.69 194 ALA A O 1
ATOM 1667 N N . GLN A 1 195 ? -29.355 10.459 -13.683 1.00 86.12 195 GLN A N 1
ATOM 1668 C CA . GLN A 1 195 ? -30.137 11.031 -14.771 1.00 86.12 195 GLN A CA 1
ATOM 1669 C C . GLN A 1 195 ? -29.259 11.919 -15.665 1.00 86.12 195 GLN A C 1
ATOM 1671 O O . GLN A 1 195 ? -28.557 12.813 -15.195 1.00 86.12 195 GLN A O 1
ATOM 1676 N N . GLN A 1 196 ? -29.308 11.677 -16.977 1.00 83.50 196 GLN A N 1
ATOM 1677 C CA . GLN A 1 196 ? -28.683 12.549 -17.970 1.00 83.50 196 GLN A CA 1
ATOM 1678 C C . GLN A 1 196 ? -29.605 13.742 -18.209 1.00 83.50 196 GLN A C 1
ATOM 1680 O O . GLN A 1 196 ? -30.710 13.577 -18.722 1.00 83.50 196 GLN A O 1
ATOM 1685 N N . TRP A 1 197 ? -29.159 14.931 -17.814 1.00 81.44 197 TRP A N 1
ATOM 1686 C CA . TRP A 1 197 ? -29.930 16.157 -17.982 1.00 81.44 197 TRP A CA 1
ATOM 1687 C C . TRP A 1 197 ? -29.623 16.777 -19.352 1.00 81.44 197 TRP A C 1
ATOM 1689 O O . TRP A 1 197 ? -28.478 17.185 -19.578 1.00 81.44 197 TRP A O 1
ATOM 1699 N N . PRO A 1 198 ? -30.599 16.874 -20.274 1.00 86.50 198 PRO A N 1
ATOM 1700 C CA . PRO A 1 198 ? -30.407 17.596 -21.523 1.00 86.50 198 PRO A CA 1
ATOM 1701 C C . PRO A 1 198 ? -30.159 19.084 -21.237 1.00 86.50 198 PRO A C 1
ATOM 1703 O O . PRO A 1 198 ? -30.680 19.655 -20.274 1.00 86.50 198 PRO A O 1
ATOM 1706 N N . ALA A 1 199 ? -29.352 19.732 -22.080 1.00 77.44 199 ALA A N 1
ATOM 1707 C CA . ALA A 1 199 ? -28.909 21.114 -21.869 1.00 77.44 199 ALA A CA 1
ATOM 1708 C C . ALA A 1 199 ? -30.077 22.107 -21.695 1.00 77.44 199 ALA A C 1
ATOM 1710 O O . ALA A 1 199 ? -29.978 23.061 -20.920 1.00 77.44 199 ALA A O 1
ATOM 1711 N N . GLU A 1 200 ? -31.200 21.848 -22.363 1.00 81.50 200 GLU A N 1
ATOM 1712 C CA . GLU A 1 200 ? -32.415 22.662 -22.302 1.00 81.50 200 GLU A CA 1
ATOM 1713 C C . GLU A 1 200 ? -33.113 22.593 -20.937 1.00 81.50 200 GLU A C 1
ATOM 1715 O O . GLU A 1 200 ? -33.538 23.625 -20.411 1.00 81.50 200 GLU A O 1
ATOM 1720 N N . GLU A 1 201 ? -33.168 21.413 -20.309 1.00 80.56 201 GLU A N 1
ATOM 1721 C CA . GLU A 1 201 ? -33.728 21.246 -18.962 1.00 80.56 201 GLU A CA 1
ATOM 1722 C C . GLU A 1 201 ? -32.841 21.903 -17.906 1.00 80.56 201 GLU A C 1
ATOM 1724 O O . GLU A 1 201 ? -33.342 22.564 -16.994 1.00 80.56 201 GLU A O 1
ATOM 1729 N N . VAL A 1 202 ? -31.517 21.803 -18.053 1.00 76.81 202 VAL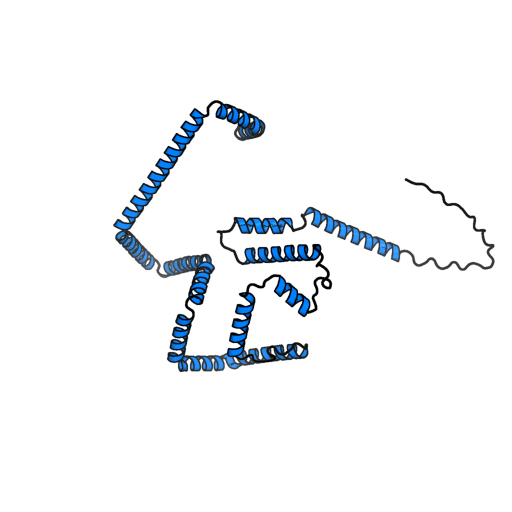 A N 1
ATOM 1730 C CA . VAL A 1 202 ? -30.574 22.516 -17.179 1.00 76.81 202 VAL A CA 1
ATOM 1731 C C . VAL A 1 202 ? -30.773 24.029 -17.306 1.00 76.81 202 VAL A C 1
ATOM 1733 O O . VAL A 1 202 ? -30.805 24.739 -16.296 1.00 76.81 202 VAL A O 1
ATOM 1736 N N . ALA A 1 203 ? -30.958 24.538 -18.527 1.00 72.88 203 ALA A N 1
ATOM 1737 C CA . ALA A 1 203 ? -31.245 25.948 -18.770 1.00 72.88 203 ALA A CA 1
ATOM 1738 C C . ALA A 1 203 ? -32.614 26.374 -18.204 1.00 72.88 203 ALA A C 1
ATOM 1740 O O . ALA A 1 203 ? -32.742 27.466 -17.646 1.00 72.88 203 ALA A O 1
ATOM 1741 N N . ALA A 1 204 ? -33.641 25.526 -18.293 1.00 78.06 204 ALA A N 1
ATOM 1742 C CA . ALA A 1 204 ? -34.954 25.771 -17.695 1.00 78.06 204 ALA A CA 1
ATOM 1743 C C . ALA A 1 204 ? -34.902 25.790 -16.156 1.00 78.06 204 ALA A C 1
ATOM 1745 O O . ALA A 1 204 ? -35.467 26.690 -15.531 1.00 78.06 204 ALA A O 1
ATOM 1746 N N . LEU A 1 205 ? -34.166 24.864 -15.534 1.00 75.00 205 LEU A N 1
ATOM 1747 C CA . LEU A 1 205 ? -33.959 24.831 -14.083 1.00 75.00 205 LEU A CA 1
ATOM 1748 C C . LEU A 1 205 ? -33.220 26.069 -13.564 1.00 75.00 205 LEU A C 1
ATOM 1750 O O . LEU A 1 205 ? -33.580 26.601 -12.512 1.00 75.00 205 LEU A O 1
ATOM 1754 N N . ARG A 1 206 ? -32.211 26.545 -14.304 1.00 69.31 206 ARG A N 1
ATOM 1755 C CA . ARG A 1 206 ? -31.491 27.789 -13.991 1.00 69.31 206 ARG A CA 1
ATOM 1756 C C . ARG A 1 206 ? -32.433 28.996 -14.037 1.00 69.31 206 ARG A C 1
ATOM 1758 O O . ARG A 1 206 ? -32.528 29.720 -13.048 1.00 69.31 206 ARG A O 1
ATOM 1765 N N . ARG A 1 207 ? -33.236 29.119 -15.103 1.00 69.69 207 ARG A N 1
ATOM 1766 C CA . ARG A 1 207 ? -34.272 30.163 -15.233 1.00 69.69 207 ARG A CA 1
ATOM 1767 C C . ARG A 1 207 ? -35.286 30.131 -14.084 1.00 69.69 207 ARG A C 1
ATOM 1769 O O . ARG A 1 207 ? -35.570 31.169 -13.497 1.00 69.69 207 ARG A O 1
ATOM 1776 N N . ARG A 1 208 ? -35.772 28.944 -13.694 1.00 69.50 208 ARG A N 1
ATOM 1777 C CA . ARG A 1 208 ? -36.753 28.768 -12.602 1.00 69.50 208 ARG A CA 1
ATOM 1778 C C . ARG A 1 208 ? -36.229 29.204 -11.228 1.00 69.50 208 ARG A C 1
ATOM 1780 O O . ARG A 1 208 ? -37.021 29.586 -10.374 1.00 69.50 208 ARG A O 1
ATOM 1787 N N . ARG A 1 209 ? -34.912 29.157 -11.003 1.00 67.25 209 ARG A N 1
ATOM 1788 C CA . ARG A 1 209 ? -34.260 29.637 -9.769 1.00 67.25 209 ARG A CA 1
ATOM 1789 C C . ARG A 1 209 ? -33.909 31.130 -9.791 1.00 67.25 209 ARG A C 1
ATOM 1791 O O . ARG A 1 209 ? -33.204 31.581 -8.896 1.00 67.25 209 ARG A O 1
ATOM 1798 N N . GLY A 1 210 ? -34.360 31.881 -10.798 1.00 61.22 210 GLY A N 1
ATOM 1799 C CA . GLY A 1 210 ? -33.999 33.292 -10.963 1.00 61.22 210 GLY A CA 1
ATOM 1800 C C . GLY A 1 210 ? -32.551 33.505 -11.420 1.00 61.22 210 GLY A C 1
ATOM 1801 O O . GLY A 1 210 ? -32.071 34.629 -11.427 1.00 61.22 210 GLY A O 1
ATOM 1802 N N . LEU A 1 211 ? -31.857 32.436 -11.824 1.00 59.50 211 LEU A N 1
ATOM 1803 C CA . LEU A 1 211 ? -30.533 32.481 -12.443 1.00 59.50 211 LEU A CA 1
ATOM 1804 C C . LEU A 1 211 ? -30.738 32.486 -13.964 1.00 59.50 211 LEU A C 1
ATOM 1806 O O . LEU A 1 211 ? -30.518 31.476 -14.638 1.00 59.50 211 LEU A O 1
ATOM 1810 N N . SER A 1 212 ? -31.259 33.585 -14.513 1.00 56.91 212 SER A N 1
ATOM 1811 C CA . SER A 1 212 ? -31.241 33.769 -15.967 1.00 56.91 212 SER A CA 1
ATOM 1812 C C . SER A 1 212 ? -29.787 33.908 -16.439 1.00 56.91 212 SER A C 1
ATOM 1814 O O . SER A 1 212 ? -28.932 34.408 -15.710 1.00 56.91 212 SER A O 1
ATOM 1816 N N . LEU A 1 213 ? -29.493 33.449 -17.660 1.00 54.97 213 LEU A N 1
ATOM 1817 C CA . LEU A 1 213 ? -28.172 33.603 -18.292 1.00 54.97 213 LEU A CA 1
ATOM 1818 C C . LEU A 1 213 ? -27.719 35.072 -18.366 1.00 54.97 213 LEU A C 1
ATOM 1820 O O . LEU A 1 213 ? -26.524 35.328 -18.383 1.00 54.97 213 LEU A O 1
ATOM 1824 N N . GLU A 1 214 ? -28.668 36.009 -18.373 1.00 56.66 214 GLU A N 1
ATOM 1825 C CA . GLU A 1 214 ? -28.427 37.456 -18.408 1.00 56.66 214 GLU A CA 1
ATOM 1826 C C . GLU A 1 214 ? -28.170 38.071 -17.020 1.00 56.66 214 GLU A C 1
ATOM 1828 O O . GLU A 1 214 ? -27.554 39.126 -16.937 1.00 56.66 214 GLU A O 1
ATOM 1833 N N . ALA A 1 215 ? -28.610 37.429 -15.928 1.00 55.59 215 ALA A N 1
ATOM 1834 C CA . ALA A 1 215 ? -28.444 37.939 -14.560 1.00 55.59 215 ALA A CA 1
ATOM 1835 C C . ALA A 1 215 ? -27.201 37.389 -13.841 1.00 55.59 215 ALA A C 1
ATOM 1837 O O . ALA A 1 215 ? -26.815 37.894 -12.788 1.00 55.59 215 ALA A O 1
ATOM 1838 N N . VAL A 1 216 ? -26.580 36.337 -14.378 1.00 58.91 216 VAL A N 1
ATOM 1839 C CA . VAL A 1 216 ? -25.328 35.797 -13.847 1.00 58.91 216 VAL A CA 1
ATOM 1840 C C . VAL A 1 216 ? -24.201 36.382 -14.677 1.00 58.91 216 VAL A C 1
ATOM 1842 O O . VAL A 1 216 ? -23.916 35.879 -15.763 1.00 58.91 216 VAL A O 1
ATOM 1845 N N . GLU A 1 217 ? -23.569 37.442 -14.170 1.00 67.88 217 GLU A N 1
ATOM 1846 C CA . GLU A 1 217 ? -22.332 37.942 -14.765 1.00 67.88 217 GLU A CA 1
ATOM 1847 C C . GLU A 1 217 ? -21.379 36.758 -14.993 1.00 67.88 217 GLU A C 1
ATOM 1849 O O . GLU A 1 217 ? -21.187 35.935 -14.082 1.00 67.88 217 GLU A O 1
ATOM 1854 N N . PRO A 1 218 ? -20.822 36.606 -16.209 1.00 70.06 218 PRO A N 1
ATOM 1855 C CA . PRO A 1 218 ? -19.900 35.522 -16.483 1.00 70.06 218 PRO A CA 1
ATOM 1856 C C . PRO A 1 218 ? -18.751 35.627 -15.486 1.00 70.06 218 PRO A C 1
ATOM 1858 O O . PRO A 1 218 ? -18.116 36.674 -15.365 1.00 70.06 218 PRO A O 1
ATOM 1861 N N . VAL A 1 219 ? -18.506 34.540 -14.747 1.00 76.81 219 VAL A N 1
ATOM 1862 C CA . VAL A 1 219 ? -17.419 34.501 -13.767 1.00 76.81 219 VAL A CA 1
ATOM 1863 C C . VAL A 1 219 ? -16.140 34.919 -14.492 1.00 76.81 219 VAL A C 1
ATOM 1865 O O . VAL A 1 219 ? -15.803 34.285 -15.499 1.00 76.81 219 VAL A O 1
ATOM 1868 N N . PRO A 1 220 ? -15.433 35.965 -14.021 1.00 86.25 220 PRO A N 1
ATOM 1869 C CA . PRO A 1 220 ? -14.249 36.455 -14.704 1.00 86.25 220 PRO A CA 1
ATOM 1870 C C . PRO A 1 220 ? -13.280 35.308 -14.973 1.00 86.25 220 PRO A C 1
ATOM 1872 O O . PRO A 1 220 ? -13.014 34.489 -14.085 1.00 86.25 220 PRO A O 1
ATOM 1875 N N . ALA A 1 221 ? -12.743 35.244 -16.193 1.00 81.81 221 ALA A N 1
ATOM 1876 C CA . ALA A 1 221 ? -11.883 34.142 -16.626 1.00 81.81 221 ALA A CA 1
ATOM 1877 C C . ALA A 1 221 ? -10.690 33.926 -15.675 1.00 81.81 221 ALA A C 1
ATOM 1879 O O . ALA A 1 221 ? -10.254 32.798 -15.461 1.00 81.81 221 ALA A O 1
ATOM 1880 N N . GLU A 1 222 ? -10.212 34.991 -15.029 1.00 79.94 222 GLU A N 1
ATOM 1881 C CA . GLU A 1 222 ? -9.151 34.943 -14.022 1.00 79.94 222 GLU A CA 1
ATOM 1882 C C . GLU A 1 222 ? -9.535 34.153 -12.765 1.00 79.94 222 GLU A C 1
ATOM 1884 O O . GLU A 1 222 ? -8.709 33.422 -12.213 1.00 79.94 222 GLU A O 1
ATOM 1889 N N . VAL A 1 223 ? -10.788 34.268 -12.314 1.00 80.12 223 VAL A N 1
ATOM 1890 C CA . VAL A 1 223 ? -11.305 33.550 -11.142 1.00 80.12 223 VAL A CA 1
ATOM 1891 C C . VAL A 1 223 ? -11.440 32.066 -11.464 1.00 80.12 223 VAL A C 1
ATOM 1893 O O . VAL A 1 223 ? -11.038 31.230 -10.653 1.00 80.12 223 VAL A O 1
ATOM 1896 N N . VAL A 1 224 ? -11.916 31.734 -12.668 1.00 81.06 224 VAL A N 1
ATOM 1897 C CA . VAL A 1 224 ? -11.971 30.350 -13.161 1.00 81.06 224 VAL A CA 1
ATOM 1898 C C . VAL A 1 224 ? -10.560 29.771 -13.273 1.00 81.06 224 VAL A C 1
ATOM 1900 O O . VAL A 1 224 ? -10.278 28.733 -12.681 1.00 81.06 224 VAL A O 1
ATOM 1903 N N . ALA A 1 225 ? -9.631 30.483 -13.915 1.00 77.69 225 ALA A N 1
ATOM 1904 C CA . ALA A 1 225 ? -8.242 30.050 -14.061 1.00 77.69 225 ALA A CA 1
ATOM 1905 C C . ALA A 1 225 ? -7.514 29.920 -12.710 1.00 77.69 225 ALA A C 1
ATOM 1907 O O . ALA A 1 225 ? -6.637 29.071 -12.535 1.00 77.69 225 ALA A O 1
ATOM 1908 N N . ARG A 1 226 ? -7.843 30.758 -11.720 1.00 79.25 226 ARG A N 1
ATOM 1909 C CA . ARG A 1 226 ? -7.348 30.611 -10.344 1.00 79.25 226 ARG A CA 1
ATOM 1910 C C . ARG A 1 226 ? -7.919 29.355 -9.687 1.00 79.25 226 ARG A C 1
ATOM 1912 O O . ARG A 1 226 ? -7.147 28.559 -9.163 1.00 79.25 226 ARG A O 1
ATOM 1919 N N . PHE A 1 227 ? -9.230 29.151 -9.761 1.00 81.25 227 PHE A N 1
ATOM 1920 C CA . PHE A 1 227 ? -9.891 27.973 -9.204 1.00 81.25 227 PHE A CA 1
ATOM 1921 C C . PHE A 1 227 ? -9.384 26.667 -9.830 1.00 81.25 227 PHE A C 1
ATOM 1923 O O . PHE A 1 227 ? -9.174 25.683 -9.119 1.00 81.25 227 PHE A O 1
ATOM 1930 N N . GLU A 1 228 ? -9.146 26.648 -11.140 1.00 82.56 228 GLU A N 1
ATOM 1931 C CA . GLU A 1 228 ? -8.580 25.499 -11.846 1.00 82.56 228 GLU A CA 1
ATOM 1932 C C . GLU A 1 228 ? -7.148 25.206 -11.393 1.00 82.56 228 GLU A C 1
ATOM 1934 O O . GLU A 1 228 ? -6.839 24.052 -11.086 1.00 82.56 228 GLU A O 1
ATOM 1939 N N . ARG A 1 229 ? -6.299 26.236 -11.256 1.00 80.81 229 ARG A N 1
ATOM 1940 C CA . ARG A 1 229 ? -4.942 26.093 -10.699 1.00 80.81 229 ARG A CA 1
ATOM 1941 C C . ARG A 1 229 ? -4.970 25.541 -9.274 1.00 80.81 229 ARG A C 1
ATOM 1943 O O . ARG A 1 229 ? -4.253 24.581 -8.988 1.00 80.81 229 ARG A O 1
ATOM 1950 N N . ASP A 1 230 ? -5.819 26.094 -8.411 1.00 76.19 230 ASP A N 1
ATOM 1951 C CA . ASP A 1 230 ? -5.952 25.673 -7.012 1.00 76.19 230 ASP A CA 1
ATOM 1952 C C . ASP A 1 230 ? -6.501 24.239 -6.909 1.00 76.19 230 ASP A C 1
ATOM 1954 O O . ASP A 1 230 ? -5.982 23.414 -6.154 1.00 76.19 230 ASP A O 1
ATOM 1958 N N . SER A 1 231 ? -7.490 23.891 -7.736 1.00 78.44 231 SER A N 1
ATOM 1959 C CA . SER A 1 231 ? -8.052 22.538 -7.818 1.00 78.44 231 SER A CA 1
ATOM 1960 C C . SER A 1 231 ? -7.033 21.524 -8.330 1.00 78.44 231 SER A C 1
ATOM 1962 O O . SER A 1 231 ? -6.928 20.415 -7.800 1.00 78.44 231 SER A O 1
ATOM 1964 N N . GLN A 1 232 ? -6.259 21.885 -9.354 1.00 76.81 232 GLN A N 1
ATOM 1965 C CA . GLN A 1 232 ? -5.207 21.034 -9.900 1.00 76.81 232 GLN A CA 1
ATOM 1966 C C . GLN A 1 232 ? -4.089 20.822 -8.878 1.00 76.81 232 GLN A C 1
ATOM 1968 O O . GLN A 1 232 ? -3.636 19.690 -8.696 1.00 76.81 232 GLN A O 1
ATOM 1973 N N . ARG A 1 233 ? -3.708 21.873 -8.147 1.00 75.44 233 ARG A N 1
ATOM 1974 C CA . ARG A 1 233 ? -2.771 21.789 -7.027 1.00 75.44 233 ARG A CA 1
ATOM 1975 C C . ARG A 1 233 ? -3.282 20.859 -5.930 1.00 75.44 233 ARG A C 1
ATOM 1977 O O . ARG A 1 233 ? -2.547 19.961 -5.535 1.00 75.44 233 ARG A O 1
ATOM 1984 N N . ALA A 1 234 ? -4.530 21.007 -5.491 1.00 74.69 234 ALA A N 1
ATOM 1985 C CA . ALA A 1 234 ? -5.117 20.154 -4.458 1.00 74.69 234 ALA A CA 1
ATOM 1986 C C . ALA A 1 234 ? -5.170 18.674 -4.882 1.00 74.69 234 ALA A C 1
ATOM 1988 O O . ALA A 1 234 ? -4.866 17.786 -4.085 1.00 74.69 234 ALA A O 1
ATOM 1989 N N . ARG A 1 235 ? -5.493 18.389 -6.152 1.00 77.75 235 ARG A N 1
ATOM 1990 C CA . ARG A 1 235 ? -5.448 17.022 -6.707 1.00 77.75 235 ARG A CA 1
ATOM 1991 C C . ARG A 1 235 ? -4.027 16.466 -6.713 1.00 77.75 235 ARG A C 1
ATOM 1993 O O . ARG A 1 235 ? -3.828 15.325 -6.311 1.00 77.75 235 ARG A O 1
ATOM 2000 N N . ILE A 1 236 ? -3.048 17.269 -7.127 1.00 74.69 236 ILE A N 1
ATOM 2001 C CA . ILE A 1 236 ? -1.631 16.895 -7.107 1.00 74.69 236 ILE A CA 1
ATOM 2002 C C . ILE A 1 236 ? -1.162 16.620 -5.672 1.00 74.69 236 ILE A C 1
ATOM 2004 O O . ILE A 1 236 ? -0.582 15.569 -5.411 1.00 74.69 236 ILE A O 1
ATOM 2008 N N . GLU A 1 237 ? -1.447 17.510 -4.725 1.00 75.00 237 GLU A N 1
ATOM 2009 C CA . GLU A 1 237 ? -1.100 17.331 -3.313 1.00 75.00 237 GLU A CA 1
ATOM 2010 C C . GLU A 1 237 ? -1.748 16.069 -2.733 1.00 75.00 237 GLU A C 1
ATOM 2012 O O . GLU A 1 237 ? -1.065 15.279 -2.085 1.00 75.00 237 GLU A O 1
ATOM 2017 N N . HIS A 1 238 ? -3.022 15.815 -3.047 1.00 77.94 238 HIS A N 1
ATOM 2018 C CA . HIS A 1 238 ? -3.697 14.576 -2.674 1.00 77.94 238 HIS A CA 1
ATOM 2019 C C . HIS A 1 238 ? -2.999 13.350 -3.277 1.00 77.94 238 HIS A C 1
ATOM 2021 O O . HIS A 1 238 ? -2.673 12.431 -2.535 1.00 77.94 238 HIS A O 1
ATOM 2027 N N . THR A 1 239 ? -2.702 13.337 -4.585 1.00 74.81 239 THR A N 1
ATOM 2028 C CA . THR A 1 239 ? -1.977 12.214 -5.218 1.00 74.81 239 THR A CA 1
ATOM 2029 C C . THR A 1 239 ? -0.604 11.981 -4.590 1.00 74.81 239 THR A C 1
ATOM 2031 O O . THR A 1 239 ? -0.243 10.842 -4.320 1.00 74.81 239 THR A O 1
ATOM 2034 N N . LEU A 1 240 ? 0.142 13.040 -4.264 1.00 73.50 240 LEU A N 1
ATOM 2035 C CA . LEU A 1 240 ? 1.432 12.929 -3.581 1.00 73.50 240 LEU A CA 1
ATOM 2036 C C . LEU A 1 240 ? 1.295 12.425 -2.136 1.00 73.50 240 LEU A C 1
ATOM 2038 O O . LEU A 1 240 ? 2.208 11.766 -1.642 1.00 73.50 240 LEU A O 1
ATOM 2042 N N . ALA A 1 241 ? 0.185 12.738 -1.465 1.00 75.50 241 ALA A N 1
ATOM 2043 C CA . ALA A 1 241 ? -0.104 12.306 -0.101 1.00 75.50 241 ALA A CA 1
ATOM 2044 C C . ALA A 1 241 ? -0.658 10.874 -0.019 1.00 75.50 241 ALA A C 1
ATOM 2046 O O . ALA A 1 241 ? -0.497 10.231 1.017 1.00 75.50 241 ALA A O 1
ATOM 2047 N N . THR A 1 242 ? -1.317 10.372 -1.069 1.00 74.19 242 THR A N 1
ATOM 2048 C CA . THR A 1 242 ? -1.934 9.036 -1.075 1.00 74.19 242 THR A CA 1
ATOM 2049 C C . THR A 1 242 ? -1.126 7.981 -1.827 1.00 74.19 242 THR A C 1
ATOM 2051 O O . THR A 1 242 ? -1.149 6.818 -1.423 1.00 74.19 242 THR A O 1
ATOM 2054 N N . ASP A 1 243 ? -0.383 8.353 -2.875 1.00 65.88 243 ASP A N 1
ATOM 2055 C CA . ASP A 1 243 ? 0.340 7.401 -3.726 1.00 65.88 243 ASP A CA 1
ATOM 2056 C C . ASP A 1 243 ? 1.819 7.279 -3.329 1.00 65.88 243 ASP A C 1
ATOM 2058 O O . ASP A 1 243 ? 2.719 7.876 -3.918 1.00 65.88 243 ASP A O 1
ATOM 2062 N N . PHE A 1 244 ? 2.090 6.420 -2.343 1.00 57.88 244 PHE A N 1
ATOM 2063 C CA . PHE A 1 244 ? 3.453 6.013 -1.962 1.00 57.88 244 PHE A CA 1
ATOM 2064 C C . PHE A 1 244 ? 4.005 4.851 -2.805 1.00 57.88 244 PHE A C 1
ATOM 2066 O O . PHE A 1 244 ? 5.133 4.397 -2.588 1.00 57.88 244 PHE A O 1
ATOM 2073 N N . SER A 1 245 ? 3.226 4.326 -3.758 1.00 57.81 245 SER A N 1
ATOM 2074 C CA . SER A 1 245 ? 3.655 3.181 -4.558 1.00 57.81 245 SER A CA 1
ATOM 2075 C C . SER A 1 245 ? 4.710 3.593 -5.594 1.00 57.81 245 SER A C 1
ATOM 2077 O O . SER A 1 245 ? 4.552 4.543 -6.358 1.00 57.81 245 SER A O 1
ATOM 2079 N N . TYR A 1 246 ? 5.802 2.829 -5.662 1.00 49.53 246 TYR A N 1
ATOM 2080 C CA . TYR A 1 246 ? 6.898 3.017 -6.620 1.00 49.53 246 TYR A CA 1
ATOM 2081 C C . TYR A 1 246 ? 6.487 2.886 -8.104 1.00 49.53 246 TYR A C 1
ATOM 2083 O O . TYR A 1 246 ? 7.336 3.112 -8.975 1.00 49.53 246 TYR A O 1
ATOM 2091 N N . ALA A 1 247 ? 5.236 2.498 -8.382 1.00 51.38 247 ALA A N 1
ATOM 2092 C CA . ALA A 1 247 ? 4.708 2.234 -9.715 1.00 51.38 247 ALA A CA 1
ATOM 2093 C C . ALA A 1 247 ? 4.456 3.510 -10.530 1.00 51.38 247 ALA A C 1
ATOM 2095 O O . ALA A 1 247 ? 4.549 3.454 -11.750 1.00 51.38 247 ALA A O 1
ATOM 2096 N N . ASP A 1 248 ? 4.236 4.658 -9.878 1.00 61.03 248 ASP A N 1
ATOM 2097 C CA . ASP A 1 248 ? 3.883 5.905 -10.571 1.00 61.03 248 ASP A CA 1
ATOM 2098 C C . ASP A 1 248 ? 4.895 7.035 -10.326 1.00 61.03 248 ASP A C 1
ATOM 2100 O O . ASP A 1 248 ? 4.570 8.211 -10.146 1.00 61.03 248 ASP A O 1
ATOM 2104 N N . ARG A 1 249 ? 6.186 6.667 -10.321 1.00 62.22 249 ARG A N 1
ATOM 2105 C CA . ARG A 1 249 ? 7.307 7.619 -10.205 1.00 62.22 249 ARG A CA 1
ATOM 2106 C C . ARG A 1 249 ? 7.288 8.698 -11.289 1.00 62.22 249 ARG A C 1
ATOM 2108 O O . ARG A 1 249 ? 7.744 9.805 -11.029 1.00 62.22 249 ARG A O 1
ATOM 2115 N N . ALA A 1 250 ? 6.778 8.384 -12.480 1.00 65.00 250 ALA A N 1
ATOM 2116 C CA . ALA A 1 250 ? 6.666 9.339 -13.579 1.00 65.00 250 ALA A CA 1
ATOM 2117 C C . ALA A 1 250 ? 5.584 10.393 -13.296 1.00 65.00 250 ALA A C 1
ATOM 2119 O O . ALA A 1 250 ? 5.899 11.580 -13.301 1.00 65.00 250 ALA A O 1
ATOM 2120 N N . ARG A 1 251 ? 4.362 9.977 -12.927 1.00 66.94 251 ARG A N 1
ATOM 2121 C CA . ARG A 1 251 ? 3.278 10.912 -12.584 1.00 66.94 251 ARG A CA 1
ATOM 2122 C C . ARG A 1 251 ? 3.583 11.738 -11.342 1.00 66.94 251 ARG A C 1
ATOM 2124 O O . ARG A 1 251 ? 3.357 12.940 -11.340 1.00 66.94 251 ARG A O 1
ATOM 2131 N N . THR A 1 252 ? 4.168 11.138 -10.306 1.00 69.62 252 THR A N 1
ATOM 2132 C CA . THR A 1 252 ? 4.600 11.891 -9.113 1.00 69.62 252 THR A CA 1
ATOM 2133 C C . THR A 1 252 ? 5.753 12.857 -9.413 1.00 69.62 252 THR A C 1
ATOM 2135 O O . THR A 1 252 ? 5.797 13.948 -8.844 1.00 69.62 252 THR A O 1
ATOM 2138 N N . ALA A 1 253 ? 6.674 12.518 -10.324 1.00 72.69 253 ALA A N 1
ATOM 2139 C CA . ALA A 1 253 ? 7.714 13.442 -10.781 1.00 72.69 253 ALA A CA 1
ATOM 2140 C C . ALA A 1 253 ? 7.144 14.592 -11.627 1.00 72.69 253 ALA A C 1
ATOM 2142 O O . ALA A 1 253 ? 7.558 15.735 -11.440 1.00 72.69 253 ALA A O 1
ATOM 2143 N N . GLU A 1 254 ? 6.186 14.324 -12.513 1.00 76.19 254 GLU A N 1
ATOM 2144 C CA . GLU A 1 254 ? 5.478 15.351 -13.288 1.00 76.19 254 GLU A CA 1
ATOM 2145 C C . GLU A 1 254 ? 4.654 16.274 -12.390 1.00 76.19 254 GLU A C 1
ATOM 2147 O O . GLU A 1 254 ? 4.755 17.492 -12.509 1.00 76.19 254 GLU A O 1
ATOM 2152 N N . ALA A 1 255 ? 3.938 15.718 -11.414 1.00 73.50 255 ALA A N 1
ATOM 2153 C CA . ALA A 1 255 ? 3.176 16.474 -10.429 1.00 73.50 255 ALA A CA 1
ATOM 2154 C C . ALA A 1 255 ? 4.080 17.400 -9.587 1.00 73.50 255 ALA A C 1
ATOM 2156 O O . ALA A 1 255 ? 3.758 18.568 -9.361 1.00 73.50 255 ALA A O 1
ATOM 2157 N N . ARG A 1 256 ? 5.273 16.921 -9.197 1.00 75.62 256 ARG A N 1
ATOM 2158 C CA . ARG A 1 256 ? 6.301 17.742 -8.531 1.00 75.62 256 ARG A CA 1
ATOM 2159 C C . ARG A 1 256 ? 6.883 18.823 -9.442 1.00 75.62 256 ARG A C 1
ATOM 2161 O O . ARG A 1 256 ? 7.100 19.936 -8.976 1.00 75.62 256 ARG A O 1
ATOM 2168 N N . ARG A 1 257 ? 7.126 18.525 -10.724 1.00 77.69 257 ARG A N 1
ATOM 2169 C CA . ARG A 1 257 ? 7.586 19.519 -11.714 1.00 77.69 257 ARG A CA 1
ATOM 2170 C C . ARG A 1 257 ? 6.543 20.610 -11.937 1.00 77.69 257 ARG A C 1
ATOM 2172 O O . ARG A 1 257 ? 6.909 21.777 -12.007 1.00 77.69 257 ARG A O 1
ATOM 2179 N N . TYR A 1 258 ? 5.268 20.239 -11.992 1.00 75.75 258 TYR A N 1
ATOM 2180 C CA . TYR A 1 258 ? 4.158 21.174 -12.142 1.00 75.75 258 TYR A CA 1
ATOM 2181 C C . TYR A 1 258 ? 4.039 22.112 -10.931 1.00 75.75 258 TYR A C 1
ATOM 2183 O O . TYR A 1 258 ? 3.999 23.327 -11.100 1.00 75.75 258 TYR A O 1
ATOM 2191 N N . LEU A 1 259 ? 4.099 21.576 -9.704 1.00 74.12 259 LEU A N 1
ATOM 2192 C CA . LEU A 1 259 ? 4.157 22.395 -8.484 1.00 74.12 259 LEU A CA 1
ATOM 2193 C C . LEU A 1 259 ? 5.381 23.322 -8.456 1.00 74.12 259 LEU A C 1
ATOM 2195 O O . LEU A 1 259 ? 5.262 24.489 -8.093 1.00 74.12 259 LEU A O 1
ATOM 2199 N N . ALA A 1 260 ? 6.551 22.822 -8.861 1.00 73.00 260 ALA A N 1
ATOM 2200 C CA . ALA A 1 260 ? 7.776 23.616 -8.914 1.00 73.00 260 ALA A CA 1
ATOM 2201 C C . ALA A 1 260 ? 7.721 24.733 -9.972 1.00 73.00 260 ALA A C 1
ATOM 2203 O O . ALA A 1 260 ? 8.346 25.771 -9.782 1.00 73.00 260 ALA A O 1
ATOM 2204 N N . ALA A 1 261 ? 6.970 24.546 -11.062 1.00 74.19 261 ALA A N 1
ATOM 2205 C CA . ALA A 1 261 ? 6.767 25.563 -12.092 1.00 74.19 261 ALA A CA 1
ATOM 2206 C C . ALA A 1 261 ? 5.805 26.682 -11.654 1.00 74.19 261 ALA A C 1
ATOM 2208 O O . ALA A 1 261 ? 5.909 27.794 -12.165 1.00 74.19 261 ALA A O 1
ATOM 2209 N N . GLN A 1 262 ? 4.894 26.403 -10.714 1.00 68.88 262 GLN A N 1
ATOM 2210 C CA . GLN A 1 262 ? 3.985 27.404 -10.142 1.00 68.88 262 GLN A CA 1
ATOM 2211 C C . GLN A 1 262 ? 4.588 28.186 -8.965 1.00 68.88 262 GLN A C 1
ATOM 2213 O O . GLN A 1 262 ? 4.069 29.238 -8.598 1.00 68.88 262 GLN A O 1
ATOM 2218 N N . GLN A 1 263 ? 5.669 27.689 -8.360 1.00 69.88 263 GLN A N 1
ATOM 2219 C CA . GLN A 1 263 ? 6.394 28.408 -7.315 1.00 69.88 263 GLN A CA 1
ATOM 2220 C C . GLN A 1 263 ? 7.204 29.560 -7.939 1.00 69.88 263 GLN A C 1
ATOM 2222 O O . GLN A 1 263 ? 7.867 29.345 -8.960 1.00 69.88 263 GLN A O 1
ATOM 2227 N N . PRO A 1 264 ? 7.205 30.768 -7.341 1.00 63.66 264 PRO A N 1
ATOM 2228 C CA . PRO A 1 264 ? 8.081 31.841 -7.792 1.00 63.66 264 PRO A CA 1
ATOM 2229 C C . PRO A 1 264 ? 9.532 31.358 -7.738 1.00 63.66 264 PRO A C 1
ATOM 2231 O O . PRO A 1 264 ? 9.975 30.743 -6.764 1.00 63.66 264 PRO A O 1
ATOM 2234 N N . ARG A 1 265 ? 10.285 31.593 -8.816 1.00 71.88 265 ARG A N 1
ATOM 2235 C CA . ARG A 1 265 ? 11.681 31.145 -8.896 1.00 71.88 265 ARG A CA 1
ATOM 2236 C C . ARG A 1 265 ? 12.485 31.825 -7.788 1.00 71.88 265 ARG A C 1
ATOM 2238 O O . ARG A 1 265 ? 12.208 32.963 -7.428 1.00 71.88 265 ARG A O 1
ATOM 2245 N N . GLY A 1 266 ? 13.534 31.171 -7.287 1.00 68.69 266 GLY A N 1
ATOM 2246 C CA . GLY A 1 266 ? 14.325 31.690 -6.160 1.00 68.69 266 GLY A CA 1
ATOM 2247 C C . GLY A 1 266 ? 14.852 33.123 -6.343 1.00 68.69 266 GLY A C 1
ATOM 2248 O O . GLY A 1 266 ? 15.011 33.836 -5.360 1.00 68.69 266 GLY A O 1
ATOM 2249 N N . TRP A 1 267 ? 15.064 33.578 -7.583 1.00 69.19 267 TRP A N 1
ATOM 2250 C CA . TRP A 1 267 ? 15.423 34.970 -7.873 1.00 69.19 267 TRP A CA 1
ATOM 2251 C C . TRP A 1 267 ? 14.254 35.953 -7.683 1.00 69.19 267 TRP A C 1
ATOM 2253 O O . TRP A 1 267 ? 14.487 37.049 -7.198 1.00 69.19 267 TRP A O 1
ATOM 2263 N N . GLN A 1 268 ? 13.010 35.557 -7.975 1.00 76.81 268 GLN A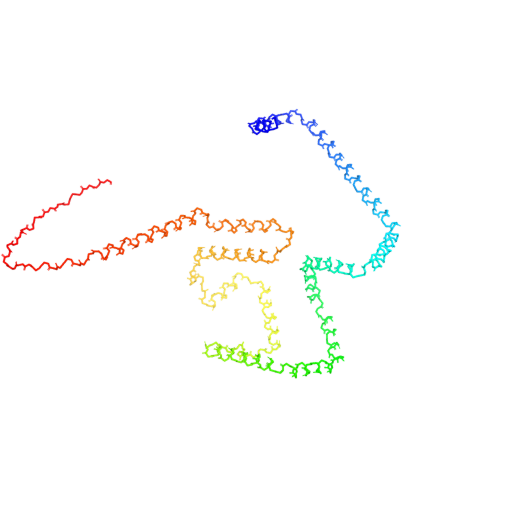 N 1
ATOM 2264 C CA . GLN A 1 268 ? 11.803 36.364 -7.735 1.00 76.81 268 GLN A CA 1
ATOM 2265 C C . GLN A 1 268 ? 11.514 36.490 -6.239 1.00 76.81 268 GLN A C 1
ATOM 2267 O O . GLN A 1 268 ? 11.146 37.559 -5.773 1.00 76.81 268 GLN A O 1
ATOM 2272 N N . ILE A 1 269 ? 11.742 35.418 -5.471 1.00 73.00 269 ILE A N 1
ATOM 2273 C CA . ILE A 1 269 ? 11.629 35.452 -4.005 1.00 73.00 269 ILE A CA 1
ATOM 2274 C C . ILE A 1 269 ? 12.684 36.396 -3.412 1.00 73.00 269 ILE A C 1
ATOM 2276 O O . ILE A 1 269 ? 12.373 37.184 -2.525 1.00 73.00 269 ILE A O 1
ATOM 2280 N N . ARG A 1 270 ? 13.926 36.346 -3.918 1.00 76.38 270 ARG A N 1
ATOM 2281 C CA . ARG A 1 270 ? 14.998 37.268 -3.508 1.00 76.38 270 ARG A CA 1
ATOM 2282 C C . ARG A 1 270 ? 14.687 38.712 -3.895 1.00 76.38 270 ARG A C 1
ATOM 2284 O O . ARG A 1 270 ? 14.820 39.577 -3.044 1.00 76.38 270 ARG A O 1
ATOM 2291 N N . ALA A 1 271 ? 14.215 38.949 -5.118 1.00 78.06 271 ALA A N 1
ATOM 2292 C CA . ALA A 1 271 ? 13.822 40.274 -5.589 1.00 78.06 271 ALA A CA 1
ATOM 2293 C C . ALA A 1 271 ? 12.673 40.857 -4.754 1.00 78.06 271 ALA A C 1
ATOM 2295 O O . ALA A 1 271 ? 12.782 41.984 -4.299 1.00 78.06 271 ALA A O 1
ATOM 2296 N N . ALA A 1 272 ? 11.632 40.072 -4.457 1.00 80.56 272 ALA A N 1
ATOM 2297 C CA . ALA A 1 272 ? 10.524 40.510 -3.606 1.00 80.56 272 ALA A CA 1
ATOM 2298 C C . ALA A 1 272 ? 10.964 40.776 -2.154 1.00 80.56 272 ALA A C 1
ATOM 2300 O O . ALA A 1 272 ? 10.487 41.712 -1.516 1.00 80.56 272 ALA A O 1
ATOM 2301 N N . ALA A 1 273 ? 11.889 39.973 -1.616 1.00 84.50 273 ALA A N 1
ATOM 2302 C CA . ALA A 1 273 ? 12.462 40.210 -0.291 1.00 84.50 273 ALA A CA 1
ATOM 2303 C C . ALA A 1 273 ? 13.336 41.475 -0.257 1.00 84.50 273 ALA A C 1
ATOM 2305 O O . ALA A 1 273 ? 13.333 42.209 0.732 1.00 84.50 273 ALA A O 1
ATOM 2306 N N . GLU A 1 274 ? 14.076 41.739 -1.332 1.00 86.75 274 GLU A N 1
ATOM 2307 C CA . GLU A 1 274 ? 14.901 42.933 -1.487 1.00 86.75 274 GLU A CA 1
ATOM 2308 C C . GLU A 1 274 ? 14.047 44.187 -1.697 1.00 86.75 274 GLU A C 1
ATOM 2310 O O . GLU A 1 274 ? 14.291 45.200 -1.050 1.00 86.75 274 GLU A O 1
ATOM 2315 N N . GLU A 1 275 ? 12.973 44.094 -2.478 1.00 89.81 275 GLU A N 1
ATOM 2316 C CA . GLU A 1 275 ? 11.968 45.143 -2.643 1.00 89.81 275 GLU A CA 1
ATOM 2317 C C . GLU A 1 275 ? 11.283 45.468 -1.310 1.00 89.81 275 GLU A C 1
ATOM 2319 O O . GLU A 1 275 ? 11.270 46.624 -0.896 1.00 89.81 275 GLU A O 1
ATOM 2324 N N . ALA A 1 276 ? 10.831 44.460 -0.556 1.00 90.12 276 ALA A N 1
ATOM 2325 C CA . ALA A 1 276 ? 10.261 44.661 0.777 1.00 90.12 276 ALA A CA 1
ATOM 2326 C C . ALA A 1 276 ? 11.262 45.305 1.756 1.00 90.12 276 ALA A C 1
ATOM 2328 O O . ALA A 1 276 ? 10.883 46.133 2.589 1.00 90.12 276 ALA A O 1
ATOM 2329 N N . ARG A 1 277 ? 12.552 44.956 1.651 1.00 94.00 277 ARG A N 1
ATOM 2330 C CA . ARG A 1 277 ? 13.623 45.592 2.428 1.00 94.00 277 ARG A CA 1
ATOM 2331 C C . ARG A 1 277 ? 13.804 47.059 2.028 1.00 94.00 277 ARG A C 1
ATOM 2333 O O . ARG A 1 277 ? 13.906 47.902 2.918 1.00 94.00 277 ARG A O 1
ATOM 2340 N N . MET A 1 278 ? 13.845 47.370 0.734 1.00 90.69 278 MET A N 1
ATOM 2341 C CA . MET A 1 278 ? 13.953 48.746 0.236 1.00 90.69 278 MET A CA 1
ATOM 2342 C C . MET A 1 278 ? 12.747 49.589 0.656 1.00 90.69 278 MET A C 1
ATOM 2344 O O . MET A 1 278 ? 12.913 50.721 1.103 1.00 90.69 278 MET A O 1
ATOM 2348 N N . ASP A 1 279 ? 11.551 49.012 0.610 1.00 93.50 279 ASP A N 1
ATOM 2349 C CA . ASP A 1 279 ? 10.307 49.665 1.002 1.00 93.50 279 ASP A CA 1
ATOM 2350 C C . ASP A 1 279 ? 10.269 49.958 2.515 1.00 93.50 279 ASP A C 1
ATOM 2352 O O . ASP A 1 279 ? 9.875 51.041 2.956 1.00 93.50 279 ASP A O 1
ATOM 2356 N N . ALA A 1 280 ? 10.777 49.033 3.338 1.00 92.19 280 ALA A N 1
ATOM 2357 C CA . ALA A 1 280 ? 10.957 49.248 4.774 1.00 92.19 280 ALA A CA 1
ATOM 2358 C C . ALA A 1 280 ? 11.976 50.362 5.078 1.00 92.19 280 ALA A C 1
ATOM 2360 O O . ALA A 1 280 ? 11.727 51.200 5.950 1.00 92.19 280 ALA A O 1
ATOM 2361 N N . ILE A 1 281 ? 13.094 50.408 4.344 1.00 90.38 281 ILE A N 1
ATOM 2362 C CA . ILE A 1 281 ? 14.081 51.496 4.436 1.00 90.38 281 ILE A CA 1
ATOM 2363 C C . ILE A 1 281 ? 13.435 52.827 4.031 1.00 90.38 281 ILE A C 1
ATOM 2365 O O . ILE A 1 281 ? 13.566 53.816 4.754 1.00 90.38 281 ILE A O 1
ATOM 2369 N N . GLY A 1 282 ? 12.674 52.850 2.934 1.00 92.94 282 GLY A N 1
ATOM 2370 C CA . GLY A 1 282 ? 11.932 54.021 2.472 1.00 92.94 282 GLY A CA 1
ATOM 2371 C C . GLY A 1 282 ? 10.958 54.542 3.529 1.00 92.94 282 GLY A C 1
ATOM 2372 O O . GLY A 1 282 ? 10.966 55.733 3.843 1.00 92.94 282 GLY A O 1
ATOM 2373 N N . LYS A 1 283 ? 10.187 53.653 4.168 1.00 91.94 283 LYS A N 1
ATOM 2374 C CA . LYS A 1 283 ? 9.293 53.999 5.289 1.00 91.94 283 LYS A CA 1
ATOM 2375 C C . LYS A 1 283 ? 10.055 54.567 6.484 1.00 91.94 283 LYS A C 1
ATOM 2377 O O . LYS A 1 283 ? 9.623 55.565 7.054 1.00 91.94 283 LYS A O 1
ATOM 2382 N N . GLN A 1 284 ? 11.199 53.990 6.851 1.00 88.38 284 GLN A N 1
ATOM 2383 C CA . GLN A 1 284 ? 12.031 54.513 7.941 1.00 88.38 284 GLN A CA 1
ATOM 2384 C C . GLN A 1 284 ? 12.595 55.905 7.638 1.00 88.38 284 GLN A C 1
ATOM 2386 O O . GLN A 1 284 ? 12.598 56.765 8.521 1.00 88.38 284 GLN A O 1
ATOM 2391 N N . ILE A 1 285 ? 13.050 56.142 6.406 1.00 87.06 285 ILE A N 1
ATOM 2392 C CA . ILE A 1 285 ? 13.524 57.457 5.956 1.00 87.06 285 ILE A CA 1
ATOM 2393 C C . ILE A 1 285 ? 12.374 58.465 5.986 1.00 87.06 285 ILE A C 1
ATOM 2395 O O . ILE A 1 285 ? 12.524 59.536 6.567 1.00 87.06 285 ILE A O 1
ATOM 2399 N N . ASN A 1 286 ? 11.212 58.110 5.435 1.00 85.81 286 ASN A N 1
ATOM 2400 C CA . ASN A 1 286 ? 10.040 58.984 5.397 1.00 85.81 286 ASN A CA 1
ATOM 2401 C C . ASN A 1 286 ? 9.556 59.328 6.815 1.00 85.81 286 ASN A C 1
ATOM 2403 O O . ASN A 1 286 ? 9.328 60.493 7.122 1.00 85.81 286 ASN A O 1
ATOM 2407 N N . ASN A 1 287 ? 9.519 58.351 7.725 1.00 82.19 287 ASN A N 1
ATOM 2408 C CA . ASN A 1 287 ? 9.207 58.590 9.135 1.00 82.19 287 ASN A CA 1
ATOM 2409 C C . ASN A 1 287 ? 10.243 59.510 9.799 1.00 82.19 287 ASN A C 1
ATOM 2411 O O . ASN A 1 287 ? 9.874 60.443 10.506 1.00 82.19 287 ASN A O 1
ATOM 2415 N N . ARG A 1 288 ? 11.544 59.316 9.544 1.00 79.12 288 ARG A N 1
ATOM 2416 C CA . ARG A 1 288 ? 12.589 60.219 10.057 1.00 79.12 288 ARG A CA 1
ATOM 2417 C C . ARG A 1 288 ? 12.454 61.644 9.529 1.00 79.12 288 ARG A C 1
ATOM 2419 O O . ARG A 1 288 ? 12.670 62.571 10.299 1.00 79.12 288 ARG A O 1
ATOM 2426 N N . LEU A 1 289 ? 12.111 61.817 8.254 1.00 78.19 289 LEU A N 1
ATOM 2427 C CA . LEU A 1 289 ? 11.897 63.133 7.649 1.00 78.19 289 LEU A CA 1
ATOM 2428 C C . LEU A 1 289 ? 10.633 63.803 8.202 1.00 78.19 289 LEU A C 1
ATOM 2430 O O . LEU A 1 289 ? 10.674 64.978 8.546 1.00 78.19 289 LEU A O 1
ATOM 2434 N N . ARG A 1 290 ? 9.550 63.042 8.399 1.00 73.75 290 ARG A N 1
ATOM 2435 C CA . ARG A 1 290 ? 8.305 63.528 9.019 1.00 73.75 290 ARG A CA 1
ATOM 2436 C C . ARG A 1 290 ? 8.473 63.967 10.474 1.00 73.75 290 ARG A C 1
ATOM 2438 O O . ARG A 1 290 ? 7.710 64.805 10.935 1.00 73.75 290 ARG A O 1
ATOM 2445 N N . HIS A 1 291 ? 9.444 63.413 11.199 1.00 65.94 291 HIS A N 1
ATOM 2446 C CA . HIS A 1 291 ? 9.670 63.717 12.617 1.00 65.94 291 HIS A CA 1
ATOM 2447 C C . HIS A 1 291 ? 10.856 64.659 12.884 1.00 65.94 291 HIS A C 1
ATOM 2449 O O . HIS A 1 291 ? 11.149 64.926 14.048 1.00 65.94 291 HIS A O 1
ATOM 2455 N N . ARG A 1 292 ? 11.553 65.159 11.850 1.00 58.88 292 ARG A N 1
ATOM 2456 C CA . ARG A 1 292 ? 12.739 66.021 12.028 1.00 58.88 292 ARG A CA 1
ATOM 2457 C C . ARG A 1 292 ? 12.500 67.524 11.950 1.00 58.88 292 ARG A C 1
ATOM 2459 O O . ARG A 1 292 ? 13.424 68.264 12.265 1.00 58.88 292 ARG A O 1
ATOM 2466 N N . GLU A 1 293 ? 11.295 67.986 11.649 1.00 55.81 293 GLU A N 1
ATOM 2467 C CA . GLU A 1 293 ? 10.972 69.410 11.757 1.00 55.81 293 GLU A CA 1
ATOM 2468 C C . GLU A 1 293 ? 9.713 69.590 12.616 1.00 55.81 293 GLU A C 1
ATOM 2470 O O . GLU A 1 293 ? 8.615 69.282 12.152 1.00 55.81 293 GLU A O 1
ATOM 2475 N N . PRO A 1 294 ? 9.813 70.079 13.872 1.00 59.97 294 PRO A N 1
ATOM 2476 C CA . PRO A 1 294 ? 8.670 70.776 14.449 1.00 59.97 294 PRO A CA 1
ATOM 2477 C C . PRO A 1 294 ? 8.325 71.930 13.495 1.00 59.97 294 PRO A C 1
ATOM 2479 O O . PRO A 1 294 ? 9.255 72.542 12.957 1.00 59.97 294 PRO A O 1
ATOM 2482 N N . PRO A 1 295 ? 7.036 72.237 13.252 1.00 55.78 295 PRO A N 1
ATOM 2483 C CA . PRO A 1 295 ? 6.676 73.364 12.403 1.00 55.78 295 PRO A CA 1
ATOM 2484 C C . PRO A 1 295 ? 7.448 74.580 12.908 1.00 55.78 295 PRO A C 1
ATOM 2486 O O . PRO A 1 295 ? 7.362 74.917 14.095 1.00 55.78 295 PRO A O 1
ATOM 2489 N N . ARG A 1 296 ? 8.271 75.182 12.036 1.00 56.78 296 ARG A N 1
ATOM 2490 C CA . ARG A 1 296 ? 8.926 76.456 12.338 1.00 56.78 296 ARG A CA 1
ATOM 2491 C C . ARG A 1 296 ? 7.829 77.359 12.880 1.00 56.78 296 ARG A C 1
ATOM 2493 O O . ARG A 1 296 ? 6.808 77.535 12.215 1.00 56.78 296 ARG A O 1
ATOM 2500 N N . ARG A 1 297 ? 7.999 77.807 14.130 1.00 55.41 297 ARG A N 1
ATOM 2501 C CA . ARG A 1 297 ? 7.041 78.674 14.822 1.00 55.41 297 ARG A CA 1
ATOM 2502 C C . ARG A 1 297 ? 6.572 79.742 13.831 1.00 55.41 297 ARG A C 1
ATOM 2504 O O . ARG A 1 297 ? 7.438 80.283 13.137 1.00 55.41 297 ARG A O 1
ATOM 2511 N N . PRO A 1 298 ? 5.264 80.037 13.738 1.00 55.34 298 PRO A N 1
ATOM 2512 C CA . PRO A 1 298 ? 4.815 81.155 12.927 1.00 55.34 298 PRO A CA 1
ATOM 2513 C C . PRO A 1 298 ? 5.617 82.370 13.384 1.00 55.34 298 PRO A C 1
ATOM 2515 O O . PRO A 1 298 ? 5.608 82.719 14.565 1.00 55.34 298 PRO A O 1
ATOM 2518 N N . HIS A 1 299 ? 6.406 82.929 12.468 1.00 54.09 299 HIS A N 1
ATOM 2519 C CA . HIS A 1 299 ? 7.086 84.187 12.698 1.00 54.09 299 HIS A CA 1
ATOM 2520 C C . HIS A 1 299 ? 5.997 85.172 13.120 1.00 54.09 299 HIS A C 1
ATOM 2522 O O . HIS A 1 299 ? 5.086 85.447 12.339 1.00 54.09 299 HIS A O 1
ATOM 2528 N N . HIS A 1 300 ? 6.040 85.636 14.371 1.00 53.41 300 HIS A N 1
ATOM 2529 C CA . HIS A 1 300 ? 5.299 86.823 14.756 1.00 53.41 300 HIS A CA 1
ATOM 2530 C C . HIS A 1 300 ? 5.794 87.925 13.824 1.00 53.41 300 HIS A C 1
ATOM 2532 O O . HIS A 1 300 ? 6.940 88.359 13.920 1.00 53.41 300 HIS A O 1
ATOM 2538 N N . LEU A 1 301 ? 4.959 88.263 12.845 1.00 56.59 301 LEU A N 1
ATOM 2539 C CA . LEU A 1 301 ? 5.143 89.424 12.001 1.00 56.59 301 LEU A CA 1
ATOM 2540 C C . LEU A 1 301 ? 5.123 90.619 12.947 1.00 56.59 301 LEU A C 1
ATOM 2542 O O . LEU A 1 301 ? 4.103 90.892 13.578 1.00 56.59 301 LEU A O 1
ATOM 2546 N N . ASP A 1 302 ? 6.274 91.260 13.097 1.00 54.50 302 ASP A N 1
ATOM 2547 C CA . ASP A 1 302 ? 6.364 92.572 13.712 1.00 54.50 302 ASP A CA 1
ATOM 2548 C C . ASP A 1 302 ? 5.481 93.524 12.883 1.00 54.50 302 ASP A C 1
ATOM 2550 O O . ASP A 1 302 ? 5.755 93.708 11.692 1.00 54.50 302 ASP A O 1
ATOM 2554 N N . PRO A 1 303 ? 4.399 94.092 13.447 1.00 61.97 303 PRO A N 1
ATOM 2555 C CA . PRO A 1 303 ? 3.501 94.975 12.707 1.00 61.97 303 PRO A CA 1
ATOM 2556 C C . PRO A 1 303 ? 4.172 96.289 12.267 1.00 61.97 303 PRO A C 1
ATOM 2558 O O . PRO A 1 303 ? 3.555 97.055 11.532 1.00 61.97 303 PRO A O 1
ATOM 2561 N N . ALA A 1 304 ? 5.417 96.555 12.682 1.00 61.81 304 ALA A N 1
ATOM 2562 C CA . ALA A 1 304 ? 6.195 97.715 12.253 1.00 61.81 304 ALA A CA 1
ATOM 2563 C C . ALA A 1 304 ? 7.154 97.443 11.073 1.00 61.81 304 ALA A C 1
ATOM 2565 O O . ALA A 1 304 ? 7.820 98.369 10.606 1.00 61.81 304 ALA A O 1
ATOM 2566 N N . ALA A 1 305 ? 7.246 96.208 10.564 1.00 60.19 305 ALA A N 1
ATOM 2567 C CA . ALA A 1 305 ? 8.156 95.887 9.466 1.00 60.19 305 ALA A CA 1
ATOM 2568 C C . ALA A 1 305 ? 7.532 96.226 8.090 1.00 60.19 305 ALA A C 1
ATOM 2570 O O . ALA A 1 305 ? 6.479 95.682 7.747 1.00 60.19 305 ALA A O 1
ATOM 2571 N N . PRO A 1 306 ? 8.163 97.078 7.255 1.00 62.06 306 PRO A N 1
ATOM 2572 C CA . PRO A 1 306 ? 7.664 97.377 5.916 1.00 62.06 306 PRO A CA 1
ATOM 2573 C C . PRO A 1 306 ? 7.724 96.119 5.040 1.00 62.06 306 PRO A C 1
ATOM 2575 O O . PRO A 1 306 ? 8.787 95.531 4.841 1.00 62.06 306 PRO A O 1
ATOM 2578 N N . HIS A 1 307 ? 6.565 95.695 4.530 1.00 55.41 307 HIS A N 1
ATOM 2579 C CA . HIS A 1 307 ? 6.424 94.524 3.667 1.00 55.41 307 HIS A CA 1
ATOM 2580 C C . HIS A 1 307 ? 7.378 94.589 2.457 1.00 55.41 307 HIS A C 1
ATOM 2582 O O . HIS A 1 307 ? 7.252 95.505 1.639 1.00 55.41 307 HIS A O 1
ATOM 2588 N N . PRO A 1 308 ? 8.294 93.618 2.269 1.00 64.38 308 PRO A N 1
ATOM 2589 C CA . PRO A 1 308 ? 9.034 93.508 1.023 1.00 64.38 308 PRO A CA 1
ATOM 2590 C C . PRO A 1 308 ? 8.092 93.004 -0.075 1.00 64.38 308 PRO A C 1
ATOM 2592 O O . PRO A 1 308 ? 7.480 91.940 0.027 1.00 64.38 308 PRO A O 1
ATOM 2595 N N . MET A 1 309 ? 7.967 93.817 -1.120 1.00 53.12 309 MET A N 1
ATOM 2596 C CA . MET A 1 309 ? 7.157 93.570 -2.308 1.00 53.12 309 MET A CA 1
ATOM 2597 C C . MET A 1 309 ? 7.491 92.211 -2.937 1.00 53.12 309 MET A C 1
ATOM 2599 O O . MET A 1 309 ? 8.635 91.937 -3.306 1.00 53.12 309 MET A O 1
ATOM 2603 N N . LEU A 1 310 ? 6.459 91.377 -3.076 1.00 55.59 310 LEU A N 1
ATOM 2604 C CA . LEU A 1 310 ? 6.461 90.146 -3.861 1.00 55.59 310 LEU A CA 1
ATOM 2605 C C . LEU A 1 310 ? 6.935 90.452 -5.286 1.00 55.59 310 LEU A C 1
ATOM 2607 O O . LEU A 1 310 ? 6.199 91.026 -6.085 1.00 55.59 310 LEU A O 1
ATOM 2611 N N . SER A 1 311 ? 8.166 90.058 -5.604 1.00 53.66 311 SER A N 1
ATOM 2612 C CA . SER A 1 311 ? 8.645 90.034 -6.984 1.00 53.66 311 SER A CA 1
ATOM 2613 C C . SER A 1 311 ? 8.157 88.744 -7.659 1.00 53.66 311 SER A C 1
ATOM 2615 O O . SER A 1 311 ? 8.454 87.657 -7.158 1.00 53.66 311 SER A O 1
ATOM 2617 N N . PRO A 1 312 ? 7.411 88.826 -8.774 1.00 63.06 312 PRO A N 1
ATOM 2618 C CA . PRO A 1 312 ? 6.952 87.665 -9.522 1.00 63.06 312 PRO A CA 1
ATOM 2619 C C . PRO A 1 312 ? 8.073 87.183 -10.447 1.00 63.06 312 PRO A C 1
ATOM 2621 O O . PRO A 1 312 ? 8.583 87.955 -11.249 1.00 63.06 312 PRO A O 1
ATOM 2624 N N . ASN A 1 313 ? 8.466 85.915 -10.353 1.00 54.62 313 ASN A N 1
ATOM 2625 C CA . ASN A 1 313 ? 9.360 85.272 -11.319 1.00 54.62 313 ASN A CA 1
ATOM 2626 C C . ASN A 1 313 ? 9.216 83.753 -11.192 1.00 54.62 313 ASN A C 1
ATOM 2628 O O . ASN A 1 313 ? 9.214 83.238 -10.082 1.00 54.62 313 ASN A O 1
ATOM 2632 N N . ASN A 1 314 ? 9.203 82.932 -12.231 1.00 54.00 314 ASN A N 1
ATOM 2633 C CA . ASN A 1 314 ? 8.903 83.041 -13.657 1.00 54.00 314 ASN A CA 1
ATOM 2634 C C . ASN A 1 314 ? 8.908 81.555 -14.098 1.00 54.00 314 ASN A C 1
ATOM 2636 O O . ASN A 1 314 ? 9.833 80.835 -13.705 1.00 54.00 314 ASN A O 1
ATOM 2640 N N . PRO A 1 315 ? 7.912 81.033 -14.828 1.00 64.00 315 PRO A N 1
ATOM 2641 C CA . PRO A 1 315 ? 7.849 79.618 -15.173 1.00 64.00 315 PRO A CA 1
ATOM 2642 C C . PRO A 1 315 ? 8.692 79.339 -16.425 1.00 64.00 315 PRO A C 1
ATOM 2644 O O . PRO A 1 315 ? 8.220 79.459 -17.548 1.00 64.00 315 PRO A O 1
ATOM 2647 N N . MET A 1 316 ? 9.947 78.941 -16.232 1.00 51.19 316 MET A N 1
ATOM 2648 C CA . MET A 1 316 ? 10.782 78.309 -17.260 1.00 51.19 316 MET A CA 1
ATOM 2649 C C . MET A 1 316 ? 11.313 77.024 -16.608 1.00 51.19 316 MET A C 1
ATOM 2651 O O . MET A 1 316 ? 12.080 77.091 -15.659 1.00 51.19 316 MET A O 1
ATOM 2655 N N . GLY A 1 317 ? 10.834 75.820 -16.919 1.00 54.41 317 GLY A N 1
ATOM 2656 C CA . GLY A 1 317 ? 10.648 75.288 -18.261 1.00 54.41 317 GLY A CA 1
ATOM 2657 C C . GLY A 1 317 ? 12.003 74.798 -18.761 1.00 54.41 317 GLY A C 1
ATOM 2658 O O . GLY A 1 317 ? 12.770 75.621 -19.234 1.00 54.41 317 GLY A O 1
ATOM 2659 N N . MET A 1 318 ? 12.285 73.499 -18.594 1.00 49.22 318 MET A N 1
ATOM 2660 C CA . MET A 1 318 ? 13.228 72.637 -19.343 1.00 49.22 318 MET A CA 1
ATOM 2661 C C . MET A 1 318 ? 13.083 71.227 -18.736 1.00 49.22 318 MET A C 1
ATOM 2663 O O . MET A 1 318 ? 13.424 71.017 -17.579 1.00 49.22 318 MET A O 1
ATOM 2667 N N . ASN A 1 319 ? 12.343 70.299 -19.349 1.00 53.81 319 ASN A N 1
ATOM 2668 C CA . ASN A 1 319 ? 12.794 69.416 -20.432 1.00 53.81 319 ASN A CA 1
ATOM 2669 C C . ASN A 1 319 ? 14.235 68.923 -20.258 1.00 53.81 319 ASN A C 1
ATOM 2671 O O . ASN A 1 319 ? 15.173 69.627 -20.634 1.00 53.81 319 ASN A O 1
ATOM 2675 N N . ARG A 1 320 ? 14.380 67.682 -19.784 1.00 49.19 320 ARG A N 1
ATOM 2676 C CA . ARG A 1 320 ? 14.999 66.570 -20.525 1.00 49.19 320 ARG A CA 1
ATOM 2677 C C . ARG A 1 320 ? 14.720 65.241 -19.841 1.00 49.19 320 ARG A C 1
ATOM 2679 O O . ARG A 1 320 ? 14.816 65.200 -18.597 1.00 49.19 320 ARG A O 1
#

Radius of gyration: 41.13 Å; chains: 1; bounding box: 81×130×86 Å

Sequence (320 aa):
MREYKRAWRERNAAHIWEYRAAYDAEHPDVKRAEARRYAEKKRQERRRKQSRQVSSKKYYEANKAKHHEYTRQWRLRKLAEDPEGYRAARAVIQRRWYEKHRDERNAKLRAEHRENPELKRAAARAYYAAHAEEQKAKRRAYYAANREKVLAANRAWKDRETRRLHAGLPPRRLHTTPVAERRANTAAADAFFAQQWPAEEVAALRRRRGLSLEAVEPVPAEVVARFERDSQRARIEHTLATDFSYADRARTAEARRYLAAQQPRGWQIRAAAEEARMDAIGKQINNRLRHREPPRRPHHLDPAAPHPMLSPNNPMGMNR

pLDDT: mean 83.06, std 13.22, range [49.19, 96.94]

Foldseek 3Di:
DVVVVVVVCVVCVVVVVVVVVVVCVVCVPVVVVVVVVVVVVVVVVVVVVVVVVVVVVVVCVVCVVVVVVVVVVVLVVVCVVPVPVSVVVVVVVVVVVCVVCVVVVVVVVVVVCVVPVVVVVVVVVVVCVVCVVVVVVVVVVCCVVCVVVVVVVVVVVVVVQVVCVVVVHPRPPPDDQDPVNVVVVVVVVVVVVVDDDDPVNVQVVCVVVVNHPVPDDPDPVVVVVVVVLVVLLVVLVVCLVPDPDPPPPVVVVVSVVSVVVPDDPPVVVVVVVVVVVVVVVVVVVVVCVVPVDDDPPPPPPPPPDDDDDDDDDDDDDDDD

Secondary structure (DSSP, 8-state):
-HHHHHHHHHHTHHHHHHHHHHHHHH-HHHHHHHHHHHHHHHHHHHHHHHHHHHHHHHHHHHTHHHHHHHHHHHHHHHHHH-HHHHHHHHHHHHHHHHHHTHHHHHHHHHHHHHH-HHHHHHHHHHHHHHTHHHHHHHHHHHHHHTHHHHHHHHHHHHHHHHHHHHTTPPPS-SS---HHHHHHHHHHHHHHHHS---HHHHHHHHHHTT--TTTSPPPPHHHHHHHHHHHHHHHHHHHHHH---GGGHHHHHHHHHHHHHHSPPHHHHHHHHHHHHHHHHHHHHHHHHHTS-PPP------TTSPPPP-----------